Protein AF-A0A0L8HVL1-F1 (afdb_monomer_lite)

Organism: Octopus bimaculoides (NCBI:txid37653)

Structure (mmCIF, N/CA/C/O backbone):
data_AF-A0A0L8HVL1-F1
#
_entry.id   AF-A0A0L8HVL1-F1
#
loop_
_atom_site.group_PDB
_atom_site.id
_atom_site.type_symbol
_atom_site.label_atom_id
_atom_site.label_alt_id
_atom_site.label_comp_id
_atom_site.label_asym_id
_atom_site.label_entity_id
_atom_site.label_seq_id
_atom_site.pdbx_PDB_ins_code
_atom_site.Cartn_x
_atom_site.Cartn_y
_atom_site.Cartn_z
_atom_site.occupancy
_atom_site.B_iso_or_equiv
_atom_site.auth_seq_id
_atom_site.auth_comp_id
_atom_site.auth_asym_id
_atom_site.auth_atom_id
_atom_site.pdbx_PDB_model_num
ATOM 1 N N . GLY A 1 1 ? 26.010 65.081 -124.652 1.00 47.78 1 GLY A N 1
ATOM 2 C CA . GLY A 1 1 ? 24.858 65.504 -123.838 1.00 47.78 1 GLY A CA 1
ATOM 3 C C . GLY A 1 1 ? 25.328 65.567 -122.411 1.00 47.78 1 GLY A C 1
ATOM 4 O O . GLY A 1 1 ? 25.760 64.540 -121.907 1.00 47.78 1 GLY A O 1
ATOM 5 N N . ASN A 1 2 ? 25.354 66.759 -121.819 1.00 50.44 2 ASN A N 1
ATOM 6 C CA . ASN A 1 2 ? 25.944 66.964 -120.498 1.00 50.44 2 ASN A CA 1
ATOM 7 C C . ASN A 1 2 ? 24.858 66.865 -119.422 1.00 50.44 2 ASN A C 1
ATOM 9 O O . ASN A 1 2 ? 23.758 67.388 -119.585 1.00 50.44 2 ASN A O 1
ATOM 13 N N . VAL A 1 3 ? 25.194 66.096 -118.390 1.00 62.19 3 VAL A N 1
ATOM 14 C CA . VAL A 1 3 ? 24.332 65.520 -117.353 1.00 62.19 3 VAL A CA 1
ATOM 15 C C . VAL A 1 3 ? 23.619 66.606 -116.540 1.00 62.19 3 VAL A C 1
ATOM 17 O O . VAL A 1 3 ? 24.243 67.569 -116.100 1.00 62.19 3 VAL A O 1
ATOM 20 N N . GLY A 1 4 ? 22.303 66.443 -116.368 1.00 65.75 4 GLY A N 1
ATOM 21 C CA . GLY A 1 4 ? 21.441 67.341 -115.595 1.00 65.75 4 GLY A CA 1
ATOM 22 C C . GLY A 1 4 ? 21.672 67.254 -114.078 1.00 65.75 4 GLY A C 1
ATOM 23 O O . GLY A 1 4 ? 22.275 66.293 -113.600 1.00 65.75 4 GLY A O 1
ATOM 24 N N . PRO A 1 5 ? 21.214 68.265 -113.318 1.00 66.12 5 PRO A N 1
ATOM 25 C CA . PRO A 1 5 ? 21.580 68.459 -111.917 1.00 66.12 5 PRO A CA 1
ATOM 26 C C . PRO A 1 5 ? 21.141 67.300 -111.012 1.00 66.12 5 PRO A C 1
ATOM 28 O O . PRO A 1 5 ? 20.053 66.743 -111.164 1.00 66.12 5 PRO A O 1
ATOM 31 N N . LEU A 1 6 ? 22.006 66.966 -110.049 1.00 67.56 6 LEU A N 1
ATOM 32 C CA . LEU A 1 6 ? 21.781 65.941 -109.030 1.00 67.56 6 LEU A CA 1
ATOM 33 C C . LEU A 1 6 ? 20.530 66.288 -108.206 1.00 67.56 6 LEU A C 1
ATOM 35 O O . LEU A 1 6 ? 20.440 67.377 -107.638 1.00 67.56 6 LEU A O 1
ATOM 39 N N . GLY A 1 7 ? 19.566 65.366 -108.151 1.00 71.00 7 GLY A N 1
ATOM 40 C CA . GLY A 1 7 ? 18.348 65.537 -107.359 1.00 71.00 7 GLY A CA 1
ATOM 41 C C . GLY A 1 7 ? 18.649 65.672 -105.858 1.00 71.00 7 GLY A C 1
ATOM 42 O O . GLY A 1 7 ? 19.641 65.113 -105.382 1.00 71.00 7 GLY A O 1
ATOM 43 N N . PRO A 1 8 ? 17.822 66.408 -105.093 1.00 70.88 8 PRO A N 1
ATOM 44 C CA . PRO A 1 8 ? 18.049 66.607 -103.667 1.00 70.88 8 PRO A CA 1
ATOM 45 C C . PRO A 1 8 ? 18.020 65.276 -102.903 1.00 70.88 8 PRO A C 1
ATOM 47 O O . PRO A 1 8 ? 17.203 64.398 -103.182 1.00 70.88 8 PRO A O 1
ATOM 50 N N . ALA A 1 9 ? 18.921 65.146 -101.927 1.00 69.56 9 ALA A N 1
ATOM 51 C CA . ALA A 1 9 ? 19.045 63.964 -101.082 1.00 69.56 9 ALA A CA 1
ATOM 52 C C . ALA A 1 9 ? 17.727 63.655 -100.347 1.00 69.56 9 ALA A C 1
ATOM 54 O O . ALA A 1 9 ? 17.088 64.550 -99.785 1.00 69.56 9 ALA A O 1
ATOM 55 N N . GLY A 1 10 ? 17.323 62.380 -100.348 1.00 67.75 10 GLY A N 1
ATOM 56 C CA . GLY A 1 10 ? 16.130 61.914 -99.640 1.00 67.75 10 GLY A CA 1
ATOM 57 C C . GLY A 1 10 ? 16.221 62.180 -98.134 1.00 67.75 10 GLY A C 1
ATOM 58 O O . GLY A 1 10 ? 17.295 62.081 -97.540 1.00 67.75 10 GLY A O 1
ATOM 59 N N . ARG A 1 11 ? 15.092 62.534 -97.508 1.00 70.00 11 ARG A N 1
ATOM 60 C CA . ARG A 1 11 ? 15.028 62.808 -96.064 1.00 70.00 11 ARG A CA 1
ATOM 61 C C . ARG A 1 11 ? 15.367 61.541 -95.269 1.00 70.00 11 ARG A C 1
ATOM 63 O O . ARG A 1 11 ? 14.837 60.470 -95.552 1.00 70.00 11 ARG A O 1
ATOM 70 N N . GLN A 1 12 ? 16.245 61.683 -94.279 1.00 68.94 12 GLN A N 1
ATOM 71 C CA . GLN A 1 12 ? 16.638 60.617 -93.358 1.00 68.94 12 GLN A CA 1
ATOM 72 C C . GLN A 1 12 ? 15.411 60.115 -92.577 1.00 68.94 12 GLN A C 1
ATOM 74 O O . GLN A 1 12 ? 14.683 60.922 -92.003 1.00 68.94 12 GLN A O 1
ATOM 79 N N . GLY A 1 13 ? 15.173 58.799 -92.578 1.00 67.12 13 GLY A N 1
ATOM 80 C CA . GLY A 1 13 ? 14.040 58.187 -91.875 1.00 67.12 13 GLY A CA 1
ATOM 81 C C . GLY A 1 13 ? 14.111 58.385 -90.357 1.00 67.12 13 GLY A C 1
ATOM 82 O O . GLY A 1 13 ? 15.201 58.408 -89.779 1.00 67.12 13 GLY A O 1
ATOM 83 N N . GLU A 1 14 ? 12.951 58.538 -89.714 1.00 68.44 14 GLU A N 1
ATOM 84 C CA . GLU A 1 14 ? 12.849 58.740 -88.266 1.00 68.44 14 GLU A CA 1
ATOM 85 C C . GLU A 1 14 ? 13.396 57.534 -87.484 1.00 68.44 14 GLU A C 1
ATOM 87 O O . GLU A 1 14 ? 13.185 56.372 -87.838 1.00 68.44 14 GLU A O 1
ATOM 92 N N . ARG A 1 15 ? 14.133 57.819 -86.406 1.00 69.44 15 ARG A N 1
ATOM 93 C CA . ARG A 1 15 ? 14.722 56.808 -85.520 1.00 69.44 15 ARG A CA 1
ATOM 94 C C . ARG A 1 15 ? 13.605 56.117 -84.728 1.00 69.44 15 ARG A C 1
ATOM 96 O O . ARG A 1 15 ? 12.846 56.794 -84.043 1.00 69.44 15 ARG A O 1
ATOM 103 N N . GLY A 1 16 ? 13.538 54.785 -84.786 1.00 62.47 16 GLY A N 1
ATOM 104 C CA . GLY A 1 16 ? 12.569 53.998 -84.014 1.00 62.47 16 GLY A CA 1
ATOM 105 C C . GLY A 1 16 ? 12.684 54.227 -82.500 1.00 62.47 16 GLY A C 1
ATOM 106 O O . GLY A 1 16 ? 13.782 54.437 -81.979 1.00 62.47 16 GLY A O 1
ATOM 107 N N . LEU A 1 17 ? 11.543 54.200 -81.802 1.00 62.09 17 LEU A N 1
ATOM 108 C CA . LEU A 1 17 ? 11.460 54.397 -80.351 1.00 62.09 17 LEU A CA 1
ATOM 109 C C . LEU A 1 17 ? 12.236 53.300 -79.584 1.00 62.09 17 LEU A C 1
ATOM 111 O O . LEU A 1 17 ? 12.203 52.139 -79.998 1.00 62.09 17 LEU A O 1
ATOM 115 N N . PRO A 1 18 ? 12.907 53.627 -78.460 1.00 67.25 18 PRO A N 1
ATOM 116 C CA . PRO A 1 18 ? 13.561 52.634 -77.605 1.00 67.25 18 PRO A CA 1
ATOM 117 C C . PRO A 1 18 ? 12.563 51.620 -77.023 1.00 67.25 18 PRO A C 1
ATOM 119 O O . PRO A 1 18 ? 11.464 51.991 -76.614 1.00 67.25 18 PRO A O 1
ATOM 122 N N . GLY A 1 19 ? 12.958 50.344 -76.956 1.00 59.34 19 GLY A N 1
ATOM 123 C CA . GLY A 1 19 ? 12.153 49.284 -76.342 1.00 59.34 19 GLY A CA 1
ATOM 124 C C . GLY A 1 19 ? 11.955 49.486 -74.835 1.00 59.34 19 GLY A C 1
ATOM 125 O O . GLY A 1 19 ? 12.831 50.005 -74.143 1.00 59.34 19 GLY A O 1
ATOM 126 N N . ILE A 1 20 ? 10.795 49.065 -74.329 1.00 60.47 20 ILE A N 1
ATOM 127 C CA . ILE A 1 20 ? 10.417 49.16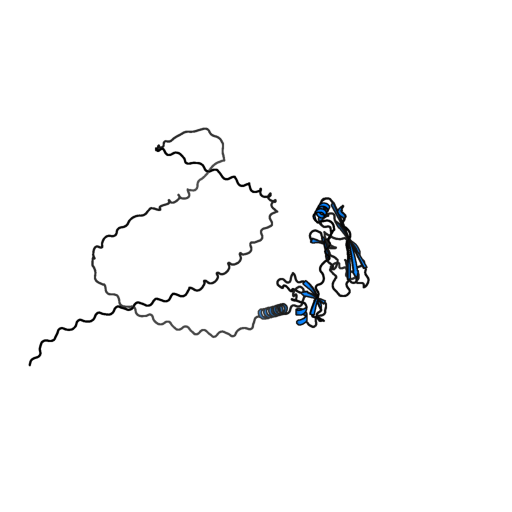1 -72.911 1.00 60.47 20 ILE A CA 1
ATOM 128 C C . ILE A 1 20 ? 11.365 48.293 -72.053 1.00 60.47 20 ILE A C 1
ATOM 130 O O . ILE A 1 20 ? 11.557 47.122 -72.392 1.00 60.47 20 ILE A O 1
ATOM 134 N N . PRO A 1 21 ? 11.951 48.807 -70.951 1.00 61.97 21 PRO A N 1
ATOM 135 C CA . PRO A 1 21 ? 12.761 48.001 -70.037 1.00 61.97 21 PRO A CA 1
ATOM 136 C C . PRO A 1 21 ? 11.953 46.858 -69.404 1.00 61.97 21 PRO A C 1
ATOM 138 O O . PRO A 1 21 ? 10.813 47.057 -68.985 1.00 61.97 21 PRO A O 1
ATOM 141 N N . GLY A 1 22 ? 12.546 45.664 -69.316 1.00 57.91 22 GLY A N 1
ATOM 142 C CA . GLY A 1 22 ? 11.923 44.511 -68.662 1.00 57.91 22 GLY A CA 1
ATOM 143 C C . GLY A 1 22 ? 11.721 44.738 -67.161 1.00 57.91 22 GLY A C 1
ATOM 144 O O . GLY A 1 22 ? 12.559 45.353 -66.501 1.00 57.91 22 GLY A O 1
ATOM 145 N N . VAL A 1 23 ? 10.609 44.234 -66.618 1.00 59.91 23 VAL A N 1
ATOM 146 C CA . VAL A 1 23 ? 10.309 44.309 -65.181 1.00 59.91 23 VAL A CA 1
ATOM 147 C C . VAL A 1 23 ? 11.367 43.558 -64.365 1.00 59.91 23 VAL A C 1
ATOM 149 O O . VAL A 1 23 ? 11.690 42.403 -64.640 1.00 59.91 23 VAL A O 1
ATOM 152 N N . GLN A 1 24 ? 11.929 44.234 -63.363 1.00 58.03 24 GLN A N 1
ATOM 153 C CA . GLN A 1 24 ? 12.896 43.663 -62.429 1.00 58.03 24 GLN A CA 1
ATOM 154 C C . GLN A 1 24 ? 12.207 42.596 -61.566 1.00 58.03 24 GLN A C 1
ATOM 156 O O . GLN A 1 24 ? 11.191 42.880 -60.935 1.00 58.03 24 GLN A O 1
ATOM 161 N N . GLY A 1 25 ? 12.756 41.377 -61.540 1.00 56.53 25 GLY A N 1
ATOM 162 C CA . GLY A 1 25 ? 12.216 40.280 -60.732 1.00 56.53 25 GLY A CA 1
ATOM 163 C C . GLY A 1 25 ? 12.184 40.624 -59.241 1.00 56.53 25 GLY A C 1
ATOM 164 O O . GLY A 1 25 ? 13.113 41.252 -58.722 1.00 56.53 25 GLY A O 1
ATOM 165 N N . GLU A 1 26 ? 11.110 40.224 -58.558 1.00 60.00 26 GLU A N 1
ATOM 166 C CA . GLU A 1 26 ? 10.935 40.484 -57.130 1.00 60.00 26 GLU A CA 1
ATOM 167 C C . GLU A 1 26 ? 12.075 39.871 -56.303 1.00 60.00 26 GLU A C 1
ATOM 169 O O . GLU A 1 26 ? 12.530 38.747 -56.530 1.00 60.00 26 GLU A O 1
ATOM 174 N N . ARG A 1 27 ? 12.556 40.640 -55.321 1.00 64.88 27 ARG A N 1
ATOM 175 C CA . ARG A 1 27 ? 13.571 40.205 -54.359 1.00 64.88 27 ARG A CA 1
ATOM 176 C C . ARG A 1 27 ? 12.980 39.088 -53.495 1.00 64.88 27 ARG A C 1
ATOM 178 O O . ARG A 1 27 ? 11.959 39.303 -52.849 1.00 64.88 27 ARG A O 1
ATOM 185 N N . GLY A 1 28 ? 13.646 37.933 -53.446 1.00 56.12 28 GLY A N 1
ATOM 186 C CA . GLY A 1 28 ? 13.220 36.812 -52.603 1.00 56.12 28 GLY A CA 1
ATOM 187 C C . GLY A 1 28 ? 13.055 37.213 -51.126 1.00 56.12 28 GLY A C 1
ATOM 188 O O . GLY A 1 28 ? 13.765 38.111 -50.653 1.00 56.12 28 GLY A O 1
ATOM 189 N N . PRO A 1 29 ? 12.125 36.581 -50.386 1.00 60.78 29 PRO A N 1
ATOM 190 C CA . PRO A 1 29 ? 11.858 36.934 -48.999 1.00 60.78 29 PRO A CA 1
ATOM 191 C C . PRO A 1 29 ? 13.104 36.745 -48.126 1.00 60.78 29 PRO A C 1
ATOM 193 O O . PRO A 1 29 ? 13.874 35.796 -48.284 1.00 60.78 29 PRO A O 1
ATOM 196 N N . LYS A 1 30 ? 13.297 37.674 -47.186 1.00 61.69 30 LYS A N 1
ATOM 197 C CA . LYS A 1 30 ? 14.350 37.607 -46.167 1.00 61.69 30 LYS A CA 1
ATOM 198 C C . LYS A 1 30 ? 14.118 36.359 -45.306 1.00 61.69 30 LYS A C 1
ATOM 200 O O . LYS A 1 30 ? 13.001 36.147 -44.842 1.00 61.69 30 LYS A O 1
ATOM 205 N N . GLY A 1 31 ? 15.159 35.548 -45.103 1.00 53.84 31 GLY A N 1
ATOM 206 C CA . GLY A 1 31 ? 15.073 34.349 -44.263 1.00 53.84 31 GLY A CA 1
ATOM 207 C C . GLY A 1 31 ? 14.603 34.673 -42.834 1.00 53.84 31 GLY A C 1
ATOM 208 O O . GLY A 1 31 ? 14.828 35.796 -42.366 1.00 53.84 31 GLY A O 1
ATOM 209 N N . PRO A 1 32 ? 13.939 33.727 -42.144 1.00 56.69 32 PRO A N 1
ATOM 210 C CA . PRO A 1 32 ? 13.445 33.948 -40.791 1.00 56.69 32 PRO A CA 1
ATOM 211 C C . PRO A 1 32 ? 14.595 34.271 -39.828 1.00 56.69 32 PRO A C 1
ATOM 213 O O . PRO A 1 32 ? 15.693 33.720 -39.932 1.00 56.69 32 PRO A O 1
ATOM 216 N N . LEU A 1 33 ? 14.332 35.187 -38.894 1.00 56.94 33 LEU A N 1
ATOM 217 C CA . LEU A 1 33 ? 15.236 35.508 -37.792 1.00 56.94 33 LEU A CA 1
ATOM 218 C C . LEU A 1 33 ? 15.393 34.257 -36.911 1.00 56.94 33 LEU A C 1
ATOM 220 O O . LEU A 1 33 ? 14.392 33.630 -36.566 1.00 56.94 33 LEU A O 1
ATOM 224 N N . GLY A 1 34 ? 16.629 33.879 -36.574 1.00 49.94 34 GLY A N 1
ATOM 225 C CA . GLY A 1 34 ? 16.879 32.744 -35.680 1.00 49.94 34 GLY A CA 1
ATOM 226 C C . GLY A 1 34 ? 16.225 32.957 -34.305 1.00 49.94 34 GLY A C 1
ATOM 227 O O . GLY A 1 34 ? 16.088 34.109 -33.883 1.00 49.94 34 GLY A O 1
ATOM 228 N N . PRO A 1 35 ? 15.805 31.885 -33.608 1.00 53.25 35 PRO A N 1
ATOM 229 C CA . PRO A 1 35 ? 15.213 32.013 -32.281 1.00 53.25 35 PRO A CA 1
ATOM 230 C C . PRO A 1 35 ? 16.204 32.680 -31.317 1.00 53.25 35 PRO A C 1
ATOM 232 O O . PRO A 1 35 ? 17.392 32.354 -31.298 1.00 53.25 35 PRO A O 1
ATOM 235 N N . HIS A 1 36 ? 15.709 33.653 -30.551 1.00 53.22 36 HIS A N 1
ATOM 236 C CA . HIS A 1 36 ? 16.453 34.306 -29.477 1.00 53.22 36 HIS A CA 1
ATOM 237 C C . HIS A 1 36 ? 16.713 33.279 -28.367 1.00 53.22 36 HIS A C 1
ATOM 239 O O . HIS A 1 36 ? 15.799 32.538 -28.016 1.00 53.22 36 HIS A O 1
ATOM 245 N N . GLY A 1 37 ? 17.946 33.199 -27.858 1.00 45.25 37 GLY A N 1
ATOM 246 C CA . GLY A 1 37 ? 18.282 32.269 -26.778 1.00 45.25 37 GLY A CA 1
ATOM 247 C C . GLY A 1 37 ? 17.499 32.591 -25.506 1.00 45.25 37 GLY A C 1
ATOM 248 O O . GLY A 1 37 ? 17.319 33.767 -25.183 1.00 45.25 37 GLY A O 1
ATOM 249 N N . ASP A 1 38 ? 17.037 31.558 -24.803 1.00 46.28 38 ASP A N 1
ATOM 250 C CA . ASP A 1 38 ? 16.310 31.720 -23.545 1.00 46.28 38 ASP A CA 1
ATOM 251 C C . ASP A 1 38 ? 17.181 32.458 -22.504 1.00 46.28 38 ASP A C 1
ATOM 253 O O . ASP A 1 38 ? 18.381 32.170 -22.391 1.00 46.28 38 ASP A O 1
ATOM 257 N N . PRO A 1 39 ? 16.626 33.425 -21.747 1.00 58.72 39 PRO A N 1
ATOM 258 C CA . PRO A 1 39 ? 17.344 34.081 -20.658 1.00 58.72 39 PRO A CA 1
ATOM 259 C C . PRO A 1 39 ? 17.808 33.057 -19.614 1.00 58.72 39 PRO A C 1
ATOM 261 O O . PRO A 1 39 ? 17.033 32.193 -19.216 1.00 58.72 39 PRO A O 1
ATOM 264 N N . GLY A 1 40 ? 19.058 33.162 -19.154 1.00 43.62 40 GLY A N 1
ATOM 265 C CA . GLY A 1 40 ? 19.589 32.266 -18.122 1.00 43.62 40 GLY A CA 1
ATOM 266 C C . GLY A 1 40 ? 18.808 32.364 -16.807 1.00 43.62 40 GLY A C 1
ATOM 267 O O . GLY A 1 40 ? 18.429 33.462 -16.394 1.00 43.62 40 GLY A O 1
ATOM 268 N N . ASP A 1 41 ? 18.593 31.220 -16.154 1.00 40.38 41 ASP A N 1
ATOM 269 C CA . ASP A 1 41 ? 17.856 31.132 -14.891 1.00 40.38 41 ASP A CA 1
ATOM 270 C C . ASP A 1 41 ? 18.461 32.052 -13.807 1.00 40.38 41 ASP A C 1
ATOM 272 O O . ASP A 1 41 ? 19.685 32.069 -13.621 1.00 40.38 41 ASP A O 1
ATOM 276 N N . PRO A 1 42 ? 17.639 32.809 -13.052 1.00 55.56 42 PRO A N 1
ATOM 277 C CA . PRO A 1 42 ? 18.122 33.618 -11.937 1.00 55.56 42 PRO A CA 1
ATOM 278 C C . PRO A 1 42 ? 18.805 32.756 -10.864 1.00 55.56 42 PRO A C 1
ATOM 280 O O . PRO A 1 42 ? 18.278 31.723 -10.450 1.00 55.56 42 PRO A O 1
ATOM 283 N N . GLY A 1 43 ? 19.966 33.198 -10.370 1.00 41.06 43 GLY A N 1
ATOM 284 C CA . GLY A 1 43 ? 20.676 32.516 -9.283 1.00 41.06 43 GLY A CA 1
ATOM 285 C C . GLY A 1 43 ? 19.829 32.417 -8.007 1.00 41.06 43 GLY A C 1
ATOM 286 O O . GLY A 1 43 ? 19.119 33.359 -7.654 1.00 41.06 43 GLY A O 1
ATOM 287 N N . GLN A 1 44 ? 19.906 31.282 -7.300 1.00 38.78 44 GLN A N 1
ATOM 288 C CA . GLN A 1 44 ? 19.179 31.079 -6.042 1.00 38.78 44 GLN A CA 1
ATOM 289 C C . GLN A 1 44 ? 19.559 32.141 -5.000 1.00 38.78 44 GLN A C 1
ATOM 291 O O . GLN A 1 44 ? 20.728 32.283 -4.639 1.00 38.78 44 GLN A O 1
ATOM 296 N N . ALA A 1 45 ? 18.553 32.847 -4.481 1.00 44.94 45 ALA A N 1
ATOM 297 C CA . ALA A 1 45 ? 18.700 33.713 -3.318 1.00 44.94 45 ALA A CA 1
ATOM 298 C C . ALA A 1 45 ? 19.018 32.879 -2.062 1.00 44.94 45 ALA A C 1
ATOM 300 O O . ALA A 1 45 ? 18.467 31.791 -1.868 1.00 44.94 45 ALA A O 1
ATOM 301 N N . GLY A 1 46 ? 19.913 33.389 -1.211 1.00 43.19 46 GLY A N 1
ATOM 302 C CA . GLY A 1 46 ? 20.246 32.774 0.076 1.00 43.19 46 GLY A CA 1
ATOM 303 C C . GLY A 1 46 ? 19.014 32.641 0.977 1.00 43.19 46 GLY A C 1
ATOM 304 O O . GLY A 1 46 ? 18.101 33.461 0.923 1.00 43.19 46 GLY A O 1
ATOM 305 N N . ARG A 1 47 ? 18.966 31.585 1.797 1.00 39.75 47 ARG A N 1
ATOM 306 C CA . ARG A 1 47 ? 17.868 31.377 2.751 1.00 39.75 47 ARG A CA 1
ATOM 307 C C . ARG A 1 47 ? 17.981 32.365 3.912 1.00 39.75 47 ARG A C 1
ATOM 309 O O . ARG A 1 47 ? 18.806 32.154 4.799 1.00 39.75 47 ARG A O 1
ATOM 316 N N . ASP A 1 48 ? 17.105 33.361 3.941 1.00 49.62 48 ASP A N 1
ATOM 317 C CA . ASP A 1 48 ? 16.822 34.131 5.152 1.00 49.62 48 ASP A CA 1
ATOM 318 C C . ASP A 1 48 ? 15.850 33.354 6.058 1.00 49.62 48 ASP A C 1
ATOM 320 O O . ASP A 1 48 ? 14.976 32.620 5.592 1.00 49.62 48 ASP A O 1
ATOM 324 N N . GLY A 1 49 ? 16.065 33.452 7.374 1.00 42.12 49 GLY A N 1
ATOM 325 C CA . GLY A 1 49 ? 15.391 32.636 8.386 1.00 42.12 49 GLY A CA 1
ATOM 326 C C . GLY A 1 49 ? 13.875 32.846 8.452 1.00 42.12 49 GLY A C 1
ATOM 327 O O . GLY A 1 49 ? 13.373 33.946 8.237 1.00 42.12 49 GLY A O 1
ATOM 328 N N . ASN A 1 50 ? 13.143 31.779 8.788 1.00 37.69 50 ASN A N 1
ATOM 329 C CA . ASN A 1 50 ? 11.680 31.776 8.826 1.00 37.69 50 ASN A CA 1
ATOM 330 C C . ASN A 1 50 ? 11.119 32.863 9.764 1.00 37.69 50 ASN A C 1
ATOM 332 O O . ASN A 1 50 ? 11.290 32.798 10.983 1.00 37.69 50 ASN A O 1
ATOM 336 N N . GLN A 1 51 ? 10.380 33.813 9.191 1.00 46.25 51 GLN A N 1
ATOM 337 C CA . GLN A 1 51 ? 9.497 34.730 9.908 1.00 46.25 51 GLN A CA 1
ATOM 338 C C . GLN A 1 51 ? 8.216 33.984 10.328 1.00 46.25 51 GLN A C 1
ATOM 340 O O . GLN A 1 51 ? 7.693 33.164 9.574 1.00 46.25 51 GLN A O 1
ATOM 345 N N . GLY A 1 52 ? 7.729 34.231 11.550 1.00 42.56 52 GLY A N 1
ATOM 346 C CA . GLY A 1 52 ? 6.540 33.559 12.092 1.00 42.56 52 GLY A CA 1
ATOM 347 C C . GLY A 1 52 ? 5.276 33.805 11.249 1.00 42.56 52 GLY A C 1
ATOM 348 O O . GLY A 1 52 ? 5.178 34.846 10.597 1.00 42.56 52 GLY A O 1
ATOM 349 N N . PRO A 1 53 ? 4.305 32.872 11.245 1.00 40.69 53 PRO A N 1
ATOM 350 C CA . PRO A 1 53 ? 3.141 32.970 10.373 1.00 40.69 53 PRO A CA 1
ATOM 351 C C . PRO A 1 53 ? 2.289 34.204 10.698 1.00 40.69 53 PRO A C 1
ATOM 353 O O . PRO A 1 53 ? 1.914 34.448 11.846 1.00 40.69 53 PRO A O 1
ATOM 356 N N . GLN A 1 54 ? 1.978 34.969 9.653 1.00 46.41 54 GLN A N 1
ATOM 357 C CA . GLN A 1 54 ? 1.077 36.117 9.678 1.00 46.41 54 GLN A CA 1
ATOM 358 C C . GLN A 1 54 ? -0.384 35.640 9.768 1.00 46.41 54 GLN A C 1
ATOM 360 O O . GLN A 1 54 ? -0.769 34.668 9.118 1.00 46.41 54 GLN A O 1
ATOM 365 N N . GLY A 1 55 ? -1.197 36.315 10.587 1.00 44.62 55 GLY A N 1
ATOM 366 C CA . GLY A 1 55 ? -2.610 35.974 10.786 1.00 44.62 55 GLY A CA 1
ATOM 367 C C . GLY A 1 55 ? -3.432 36.050 9.493 1.00 44.62 55 GLY A C 1
ATOM 368 O O . GLY A 1 55 ? -3.217 36.933 8.661 1.00 44.62 55 GLY A O 1
ATOM 369 N N . LEU A 1 56 ? -4.376 35.117 9.334 1.00 37.66 56 LEU A N 1
ATOM 370 C CA . LEU A 1 56 ? -5.227 35.006 8.147 1.00 37.66 56 LEU A CA 1
ATOM 371 C C . LEU A 1 56 ? -6.079 36.268 7.943 1.00 37.66 56 LEU A C 1
ATOM 373 O O . LEU A 1 56 ? -6.711 36.769 8.873 1.00 37.66 56 LEU A O 1
ATOM 377 N N . SER A 1 57 ? -6.106 36.763 6.706 1.00 45.84 57 SER A N 1
ATOM 378 C CA . SER A 1 57 ? -6.948 37.885 6.284 1.00 45.84 57 SER A CA 1
ATOM 379 C C . SER A 1 57 ? -8.413 37.452 6.157 1.00 45.84 57 SER A C 1
ATOM 381 O O . SER A 1 57 ? -8.696 36.338 5.716 1.00 45.84 57 SER A O 1
ATOM 383 N N . GLY A 1 58 ? -9.347 38.328 6.542 1.00 43.19 58 GLY A N 1
ATOM 384 C CA . GLY A 1 58 ? -10.785 38.065 6.425 1.00 43.19 58 GLY A CA 1
ATOM 385 C C . GLY A 1 58 ? -11.245 37.922 4.964 1.00 43.19 58 GLY A C 1
ATOM 386 O O . GLY A 1 58 ? -10.603 38.476 4.068 1.00 43.19 58 GLY A O 1
ATOM 387 N N . PRO A 1 59 ? -12.339 37.184 4.704 1.00 43.91 59 PRO A N 1
ATOM 388 C CA . PRO A 1 59 ? -12.819 36.953 3.346 1.00 43.91 59 PRO A CA 1
ATOM 389 C C . PRO A 1 59 ? -13.236 38.269 2.656 1.00 43.91 59 PRO A C 1
ATOM 391 O O . PRO A 1 59 ? -13.771 39.161 3.321 1.00 43.91 59 PRO A O 1
ATOM 394 N N . PRO A 1 60 ? -13.025 38.400 1.331 1.00 48.25 60 PRO A N 1
ATOM 395 C CA . PRO A 1 60 ? -13.451 39.571 0.566 1.00 48.25 60 PRO A CA 1
ATOM 396 C C . PRO A 1 60 ? -14.970 39.780 0.625 1.00 48.25 60 PRO A C 1
ATOM 398 O O . PRO A 1 60 ? -15.740 38.822 0.548 1.00 48.25 60 PRO A O 1
ATOM 401 N N . GLY A 1 61 ? -15.404 41.040 0.727 1.00 44.88 61 GLY A N 1
ATOM 402 C CA . GLY A 1 61 ? -16.821 41.403 0.673 1.00 44.88 61 GLY A CA 1
ATOM 403 C C . GLY A 1 61 ? -17.451 41.077 -0.685 1.00 44.88 61 GLY A C 1
ATOM 404 O O . GLY A 1 61 ? -16.801 41.178 -1.726 1.00 44.88 61 GLY A O 1
ATOM 405 N N . THR A 1 62 ? -18.724 40.683 -0.679 1.00 40.06 62 THR A N 1
ATOM 406 C CA . THR A 1 62 ? -19.487 40.373 -1.896 1.00 40.06 62 THR A CA 1
ATOM 407 C C . THR A 1 62 ? -19.608 41.598 -2.816 1.00 40.06 62 THR A C 1
ATOM 409 O O . THR A 1 62 ? -19.850 42.696 -2.305 1.00 40.06 62 THR A O 1
ATOM 412 N N . PRO A 1 63 ? -19.498 41.442 -4.151 1.00 50.53 63 PRO A N 1
ATOM 413 C CA . PRO A 1 63 ? -19.669 42.542 -5.101 1.00 50.53 63 PRO A CA 1
ATOM 414 C C . PRO A 1 63 ? -21.035 43.230 -4.977 1.00 50.53 63 PRO A C 1
ATOM 416 O O . PRO A 1 63 ? -22.057 42.567 -4.797 1.00 50.53 63 PRO A O 1
ATOM 419 N N . GLY A 1 64 ? -21.050 44.560 -5.091 1.00 42.88 64 GLY A N 1
ATOM 420 C CA . GLY A 1 64 ? -22.278 45.355 -5.087 1.00 42.88 64 GLY A CA 1
ATOM 421 C C . GLY A 1 64 ? -23.127 45.125 -6.341 1.00 42.88 64 GLY A C 1
ATOM 422 O O . GLY A 1 64 ? -22.603 44.927 -7.436 1.00 42.88 64 GLY A O 1
ATOM 423 N N . ILE A 1 65 ? -24.446 45.161 -6.170 1.00 39.34 65 ILE A N 1
ATOM 424 C CA . ILE A 1 65 ? -25.444 45.086 -7.247 1.00 39.34 65 ILE A CA 1
ATOM 425 C C . ILE A 1 65 ? -25.264 46.262 -8.236 1.00 39.34 65 ILE A C 1
ATOM 427 O O . ILE A 1 65 ? -25.118 47.397 -7.777 1.00 39.34 65 ILE A O 1
ATOM 431 N N . PRO A 1 66 ? -25.274 46.033 -9.567 1.00 49.31 66 PRO A N 1
ATOM 432 C CA . PRO A 1 66 ? -25.182 47.103 -10.565 1.00 49.31 66 PRO A CA 1
ATOM 433 C C . PRO A 1 66 ? -26.334 48.112 -10.449 1.00 49.31 66 PRO A C 1
ATOM 435 O O . PRO A 1 66 ? -27.488 47.715 -10.296 1.00 49.31 66 PRO A O 1
ATOM 438 N N . GLY A 1 67 ? -26.023 49.409 -10.533 1.00 47.78 67 GLY A N 1
ATOM 439 C CA . GLY A 1 67 ? -27.019 50.486 -10.484 1.00 47.78 67 GLY A CA 1
ATOM 440 C C . GLY A 1 67 ? -27.883 50.561 -11.748 1.00 47.78 67 GLY A C 1
ATOM 441 O O . GLY A 1 67 ? -27.406 50.278 -12.848 1.00 47.78 67 GLY A O 1
ATOM 442 N N . GLU A 1 68 ? -29.152 50.945 -11.589 1.00 41.03 68 GLU A N 1
ATOM 443 C CA . GLU A 1 68 ? -30.104 51.129 -12.694 1.00 41.03 68 GLU A CA 1
ATOM 444 C C . GLU A 1 68 ? -29.669 52.237 -13.671 1.00 41.03 68 GLU A C 1
ATOM 446 O O . GLU A 1 68 ? -29.065 53.241 -13.288 1.00 41.03 68 GLU A O 1
ATOM 451 N N . ALA A 1 69 ? -29.989 52.051 -14.956 1.00 41.62 69 ALA A N 1
ATOM 452 C CA . ALA A 1 69 ? -29.656 52.985 -16.027 1.00 41.62 69 ALA A CA 1
ATOM 453 C C . ALA A 1 69 ? -30.388 54.332 -15.862 1.00 41.62 69 ALA A C 1
ATOM 455 O O . ALA A 1 69 ? -31.610 54.376 -15.724 1.00 41.62 69 ALA A O 1
ATOM 456 N N . GLY A 1 70 ? -29.637 55.437 -15.912 1.00 47.56 70 GLY A N 1
ATOM 457 C CA . GLY A 1 70 ? -30.177 56.793 -15.794 1.00 47.56 70 GLY A CA 1
ATOM 458 C C . GLY A 1 70 ? -31.038 57.208 -16.994 1.00 47.56 70 GLY A C 1
ATOM 459 O O . GLY A 1 70 ? -30.709 56.911 -18.143 1.00 47.56 70 GLY A O 1
ATOM 460 N N . GLN A 1 71 ? -32.139 57.916 -16.726 1.00 38.94 71 GLN A N 1
ATOM 461 C CA . GLN A 1 71 ? -33.025 58.480 -17.750 1.00 38.94 71 GLN A CA 1
ATOM 462 C C . GLN A 1 71 ? -32.370 59.647 -18.513 1.00 38.94 71 GLN A C 1
ATOM 464 O O . GLN A 1 71 ? -31.631 60.451 -17.946 1.00 38.94 71 GLN A O 1
ATOM 469 N N . VAL A 1 72 ? -32.686 59.746 -19.808 1.00 38.31 72 VAL A N 1
ATOM 470 C CA . VAL A 1 72 ? -32.228 60.794 -20.736 1.00 38.31 72 VAL A CA 1
ATOM 471 C C . VAL A 1 72 ? -32.877 62.142 -20.390 1.00 38.31 72 VAL A C 1
ATOM 473 O O . VAL A 1 72 ? -34.101 62.247 -20.363 1.00 38.31 72 VAL A O 1
ATOM 476 N N . GLY A 1 73 ? -32.063 63.176 -20.152 1.00 46.28 73 GLY A N 1
ATOM 477 C CA . GLY A 1 73 ? -32.515 64.559 -19.949 1.00 46.28 73 GLY A CA 1
ATOM 478 C C . GLY A 1 73 ? -32.564 65.370 -21.252 1.00 46.28 73 GLY A C 1
ATOM 479 O O . GLY A 1 73 ? -31.681 65.240 -22.097 1.00 46.28 73 GLY A O 1
ATOM 480 N N . ASN A 1 74 ? -33.602 66.199 -21.403 1.00 35.00 74 ASN A N 1
ATOM 481 C CA . ASN A 1 74 ? -33.889 67.039 -22.578 1.00 35.00 74 ASN A CA 1
ATOM 482 C C . ASN A 1 74 ? -32.969 68.288 -22.702 1.00 35.00 74 ASN A C 1
ATOM 484 O O . ASN A 1 74 ? -32.371 68.691 -21.704 1.00 35.00 74 ASN A O 1
ATOM 488 N N . PRO A 1 75 ? -32.870 68.923 -23.896 1.00 40.38 75 PRO A N 1
ATOM 489 C CA . PRO A 1 75 ? -31.939 70.028 -24.197 1.00 40.38 75 PRO A CA 1
ATOM 490 C C . PRO A 1 75 ? -32.215 71.350 -23.454 1.00 40.38 75 PRO A C 1
ATOM 492 O O . PRO A 1 75 ? -33.340 71.610 -23.033 1.00 40.38 75 PRO A O 1
ATOM 495 N N . GLY A 1 76 ? -31.161 72.170 -23.314 1.00 41.66 76 GLY A N 1
ATOM 496 C CA . GLY A 1 76 ? -31.043 73.272 -22.346 1.00 41.66 76 GLY A CA 1
ATOM 497 C C . GLY A 1 76 ? -31.462 74.678 -22.804 1.00 41.66 76 GLY A C 1
ATOM 498 O O . GLY A 1 76 ? -32.209 74.816 -23.768 1.00 41.66 76 GLY A O 1
ATOM 499 N N . PRO A 1 77 ? -30.988 75.727 -22.106 1.00 37.12 77 PRO A N 1
ATOM 500 C CA . PRO A 1 77 ? -31.063 77.116 -22.564 1.00 37.12 77 PRO A CA 1
ATOM 501 C C . PRO A 1 77 ? -29.681 77.726 -22.899 1.00 37.12 77 PRO A C 1
ATOM 503 O O . PRO A 1 77 ? -28.668 77.375 -22.292 1.00 37.12 77 PRO A O 1
ATOM 506 N N . ASP A 1 78 ? -29.660 78.666 -23.848 1.00 39.34 78 ASP A N 1
ATOM 507 C CA . ASP A 1 78 ? -28.471 79.398 -24.313 1.00 39.34 78 ASP A CA 1
ATOM 508 C C . ASP A 1 78 ? -28.063 80.584 -23.404 1.00 39.34 78 ASP A C 1
ATOM 510 O O . ASP A 1 78 ? -28.911 81.362 -22.980 1.00 39.34 78 ASP A O 1
ATOM 514 N N . GLY A 1 79 ? -26.742 80.715 -23.195 1.00 43.50 79 GLY A N 1
ATOM 515 C CA . GLY A 1 79 ? -25.882 81.921 -23.261 1.00 43.50 79 GLY A CA 1
ATOM 516 C C . GLY A 1 79 ? -26.065 83.150 -22.346 1.00 43.50 79 GLY A C 1
ATOM 517 O O . GLY A 1 79 ? -27.104 83.789 -22.366 1.00 43.50 79 GLY A O 1
ATOM 518 N N . GLU A 1 80 ? -24.958 83.606 -21.725 1.00 36.00 80 GLU A N 1
ATOM 519 C CA . GLU A 1 80 ? -24.594 85.039 -21.591 1.00 36.00 80 GLU A CA 1
ATOM 520 C C . GLU A 1 80 ? -23.078 85.254 -21.298 1.00 36.00 80 GLU A C 1
ATOM 522 O O . GLU A 1 80 ? -22.374 84.330 -20.890 1.00 36.00 80 GLU A O 1
ATOM 527 N N . ILE A 1 81 ? -22.563 86.463 -21.585 1.00 34.84 81 ILE A N 1
ATOM 528 C CA . ILE A 1 81 ? -21.143 86.863 -21.781 1.00 34.84 81 ILE A CA 1
ATOM 529 C C . ILE A 1 81 ? -20.603 87.782 -20.652 1.00 34.84 81 ILE A C 1
ATOM 531 O O . ILE A 1 81 ? -21.324 88.656 -20.187 1.00 34.84 81 ILE A O 1
ATOM 535 N N . GLY A 1 82 ? -19.283 87.713 -20.374 1.00 35.75 82 GLY A N 1
ATOM 536 C CA . GLY A 1 82 ? -18.430 88.796 -19.803 1.00 35.75 82 GLY A CA 1
ATOM 537 C C . GLY A 1 82 ? -18.140 88.676 -18.292 1.00 35.75 82 GLY A C 1
ATOM 538 O O . GLY A 1 82 ? -18.962 88.138 -17.574 1.00 35.75 82 GLY A O 1
ATOM 539 N N . ILE A 1 83 ? -17.039 89.128 -17.666 1.00 34.69 83 ILE A N 1
ATOM 540 C CA . ILE A 1 83 ? -15.940 90.079 -17.953 1.00 34.69 83 ILE A CA 1
ATOM 541 C C . ILE A 1 83 ? -14.818 89.899 -16.885 1.00 34.69 83 ILE A C 1
ATOM 543 O O . ILE A 1 83 ? -15.041 89.320 -15.826 1.00 34.69 83 ILE A O 1
ATOM 547 N N . SER A 1 84 ? -13.613 90.418 -17.163 1.00 39.31 84 SER A N 1
ATOM 548 C CA . SER A 1 84 ? -12.390 90.398 -16.325 1.00 39.31 84 SER A CA 1
ATOM 549 C C . SER A 1 84 ? -12.455 91.228 -15.022 1.00 39.31 84 SER A C 1
ATOM 551 O O . SER A 1 84 ? -13.073 92.288 -15.004 1.00 39.31 84 SER A O 1
ATOM 553 N N . GLY A 1 85 ? -11.667 90.853 -13.998 1.00 41.16 85 GLY A N 1
ATOM 554 C CA . GLY A 1 85 ? -11.345 91.690 -12.825 1.00 41.16 85 GLY A CA 1
ATOM 555 C C . GLY A 1 85 ? -9.964 91.379 -12.214 1.00 41.16 85 GLY A C 1
ATOM 556 O O . GLY A 1 85 ? -9.564 90.223 -12.152 1.00 41.16 85 GLY A O 1
ATOM 557 N N . ARG A 1 86 ? -9.223 92.433 -11.838 1.00 33.53 86 ARG A N 1
ATOM 558 C CA . ARG A 1 86 ? -7.787 92.503 -11.467 1.00 33.53 86 ARG A CA 1
ATOM 559 C C . ARG A 1 86 ? -7.520 92.410 -9.937 1.00 33.53 86 ARG A C 1
ATOM 561 O O . ARG A 1 86 ? -8.472 92.512 -9.172 1.00 33.53 86 ARG A O 1
ATOM 568 N N . PRO A 1 87 ? -6.249 92.232 -9.502 1.00 48.44 87 PRO A N 1
ATOM 569 C CA . PRO A 1 87 ? -5.856 91.805 -8.147 1.00 48.44 87 PRO A CA 1
ATOM 570 C C . PRO A 1 87 ? -5.575 92.947 -7.147 1.00 48.44 87 PRO A C 1
ATOM 572 O O . PRO A 1 87 ? -5.335 94.082 -7.558 1.00 48.44 87 PRO A O 1
ATOM 575 N N . GLY A 1 88 ? -5.506 92.611 -5.848 1.00 36.97 88 GLY A N 1
ATOM 576 C CA . GLY A 1 88 ? -4.943 93.465 -4.791 1.00 36.97 88 GLY A CA 1
ATOM 577 C C . GLY A 1 88 ? -4.939 92.843 -3.379 1.00 36.97 88 GLY A C 1
ATOM 578 O O . GLY A 1 88 ? -5.991 92.533 -2.836 1.00 36.97 88 GLY A O 1
ATOM 579 N N . GLU A 1 89 ? -3.726 92.683 -2.842 1.00 34.31 89 GLU A N 1
ATOM 580 C CA . GLU A 1 89 ? -3.234 92.365 -1.477 1.00 34.31 89 GLU A CA 1
ATOM 581 C C . GLU A 1 89 ? -3.739 93.338 -0.365 1.00 34.31 89 GLU A C 1
ATOM 583 O O . GLU A 1 89 ? -4.292 94.376 -0.705 1.00 34.31 89 GLU A O 1
ATOM 588 N N . GLN A 1 90 ? -3.583 93.204 0.970 1.00 32.19 90 GLN A N 1
ATOM 589 C CA . GLN A 1 90 ? -2.929 92.281 1.922 1.00 32.19 90 GLN A CA 1
ATOM 590 C C . GLN A 1 90 ? -3.394 92.615 3.369 1.00 32.19 90 GLN A C 1
ATOM 592 O O . GLN A 1 90 ? -3.488 93.786 3.723 1.00 32.19 90 GLN A O 1
ATOM 597 N N . GLY A 1 91 ? -3.525 91.564 4.198 1.00 36.44 91 GLY A N 1
ATOM 598 C CA . GLY A 1 91 ? -3.175 91.453 5.637 1.00 36.44 91 GLY A CA 1
ATOM 599 C C . GLY A 1 91 ? -3.957 92.224 6.724 1.00 36.44 91 GLY A C 1
ATOM 600 O O . GLY A 1 91 ? -4.767 93.087 6.411 1.00 36.44 91 GLY A O 1
ATOM 601 N N . PRO A 1 92 ? -3.657 91.994 8.026 1.00 42.03 92 PRO A N 1
ATOM 602 C CA . PRO A 1 92 ? -2.882 90.903 8.641 1.00 42.03 92 PRO A CA 1
ATOM 603 C C . PRO A 1 92 ? -3.550 90.239 9.884 1.00 42.03 92 PRO A C 1
ATOM 605 O O . PRO A 1 92 ? -4.641 90.607 10.304 1.00 42.03 92 PRO A O 1
ATOM 608 N N . SER A 1 93 ? -2.828 89.235 10.409 1.00 31.69 93 SER A N 1
ATOM 609 C CA . SER A 1 93 ? -2.894 88.434 11.656 1.00 31.69 93 SER A CA 1
ATOM 610 C C . SER A 1 93 ? -3.752 88.917 12.836 1.00 31.69 93 SER A C 1
ATOM 612 O O . SER A 1 93 ? -3.863 90.107 13.080 1.00 31.69 93 SER A O 1
ATOM 614 N N . GLY A 1 94 ? -4.245 88.055 13.729 1.00 38.09 94 GLY A N 1
ATOM 615 C CA . GLY A 1 94 ? -4.055 86.613 13.941 1.00 38.09 94 GLY A CA 1
ATOM 616 C C . GLY A 1 94 ? -4.279 86.290 15.429 1.00 38.09 94 GLY A C 1
ATOM 617 O O . GLY A 1 94 ? -4.313 87.208 16.239 1.00 38.09 94 GLY A O 1
ATOM 618 N N . GLU A 1 95 ? -4.383 85.014 15.800 1.00 32.09 95 GLU A N 1
ATOM 619 C CA . GLU A 1 95 ? -3.992 84.554 17.141 1.00 32.09 95 GLU A CA 1
ATOM 620 C C . GLU A 1 95 ? -3.611 83.067 17.122 1.00 32.09 95 GLU A C 1
ATOM 622 O O . GLU A 1 95 ? -4.137 82.268 16.346 1.00 32.09 95 GLU A O 1
ATOM 627 N N . SER A 1 96 ? -2.605 82.744 17.929 1.00 34.59 96 SER A N 1
ATOM 628 C CA . SER A 1 96 ? -1.725 81.581 17.819 1.00 34.59 96 SER A CA 1
ATOM 629 C C . SER A 1 96 ? -2.096 80.436 18.766 1.00 34.59 96 SER A C 1
ATOM 631 O O . SER A 1 96 ? -2.498 80.658 19.902 1.00 34.59 96 SER A O 1
ATOM 633 N N . GLY A 1 97 ? -1.773 79.210 18.352 1.00 34.59 97 GLY A N 1
ATOM 634 C CA . GLY A 1 97 ? -1.493 78.054 19.215 1.00 34.59 97 GLY A CA 1
ATOM 635 C C . GLY A 1 97 ? -0.833 76.951 18.369 1.00 34.59 97 GLY A C 1
ATOM 636 O O . GLY A 1 97 ? -1.187 76.807 17.207 1.00 34.59 97 GLY A O 1
ATOM 637 N N . ALA A 1 98 ? 0.152 76.162 18.804 1.00 34.91 98 ALA A N 1
ATOM 638 C CA . ALA A 1 98 ? 0.819 76.012 20.092 1.00 34.91 98 ALA A CA 1
ATOM 639 C C . ALA A 1 98 ? 2.290 75.547 19.897 1.00 34.91 98 ALA A C 1
ATOM 641 O O . ALA A 1 98 ? 2.674 75.036 18.847 1.00 34.91 98 ALA A O 1
ATOM 642 N N . VAL A 1 99 ? 3.079 75.747 20.954 1.00 36.56 99 VAL A N 1
ATOM 643 C CA . VAL A 1 99 ? 4.463 75.314 21.269 1.00 36.56 99 VAL A CA 1
ATOM 644 C C . VAL A 1 99 ? 4.718 73.823 20.950 1.00 36.56 99 VAL A C 1
ATOM 646 O O . VAL A 1 99 ? 3.839 73.007 21.182 1.00 36.56 99 VAL A O 1
ATOM 649 N N . GLY A 1 100 ? 5.873 73.308 20.509 1.00 36.53 100 GLY A N 1
ATOM 650 C CA . GLY A 1 100 ? 7.198 73.829 20.151 1.00 36.53 100 GLY A CA 1
ATOM 651 C C . GLY A 1 100 ? 8.213 72.668 20.254 1.00 36.53 100 GLY A C 1
ATOM 652 O O . GLY A 1 100 ? 8.340 72.076 21.323 1.00 36.53 100 GLY A O 1
ATOM 653 N N . ARG A 1 101 ? 8.920 72.297 19.170 1.00 34.66 101 ARG A N 1
ATOM 654 C CA . ARG A 1 101 ? 10.073 71.368 19.238 1.00 34.66 101 ARG A CA 1
ATOM 655 C C . ARG A 1 101 ? 11.391 72.169 19.301 1.00 34.66 101 ARG A C 1
ATOM 657 O O . ARG A 1 101 ? 11.510 73.134 18.548 1.00 34.66 101 ARG A O 1
ATOM 664 N N . PRO A 1 102 ? 12.351 71.805 20.181 1.00 43.44 102 PRO A N 1
ATOM 665 C CA . PRO A 1 102 ? 13.610 72.532 20.394 1.00 43.44 102 PRO A CA 1
ATOM 666 C C . PRO A 1 102 ? 14.534 72.592 19.173 1.00 43.44 102 PRO A C 1
ATOM 668 O O . PRO A 1 102 ? 14.495 71.727 18.301 1.00 43.44 102 PRO A O 1
ATOM 671 N N . GLY A 1 103 ? 15.344 73.652 19.144 1.00 39.34 103 GLY A N 1
ATOM 672 C CA . GLY A 1 103 ? 15.794 74.309 17.923 1.00 39.34 103 GLY A CA 1
ATOM 673 C C . GLY A 1 103 ? 17.214 74.051 17.413 1.00 39.34 103 GLY A C 1
ATOM 674 O O . GLY A 1 103 ? 17.969 73.192 17.857 1.00 39.34 103 GLY A O 1
ATOM 675 N N . THR A 1 104 ? 17.495 74.867 16.405 1.00 38.94 104 THR A N 1
ATOM 676 C CA . THR A 1 104 ? 18.573 74.899 15.415 1.00 38.94 104 THR A CA 1
ATOM 677 C C . THR A 1 104 ? 19.926 75.382 15.937 1.00 38.94 104 THR A C 1
ATOM 679 O O . THR A 1 104 ? 19.946 76.427 16.575 1.00 38.94 104 THR A O 1
ATOM 682 N N . VAL A 1 105 ? 21.025 74.739 15.507 1.00 33.47 105 VAL A N 1
ATOM 683 C CA . VAL A 1 105 ? 22.331 75.319 15.082 1.00 33.47 105 VAL A CA 1
ATOM 684 C C . VAL A 1 105 ? 23.063 74.215 14.280 1.00 33.47 105 VAL A C 1
ATOM 686 O O . VAL A 1 105 ? 23.075 73.080 14.735 1.00 33.47 105 VAL A O 1
ATOM 689 N N . GLY A 1 106 ? 23.683 74.393 13.109 1.00 38.84 106 GLY A N 1
ATOM 690 C CA . GLY A 1 106 ? 23.830 75.537 12.207 1.00 38.84 106 GLY A CA 1
ATOM 691 C C . GLY A 1 106 ? 23.966 75.041 10.754 1.00 38.84 106 GLY A C 1
ATOM 692 O O . GLY A 1 106 ? 24.275 73.874 10.532 1.00 38.84 106 GLY A O 1
ATOM 693 N N . LEU A 1 107 ? 23.672 75.914 9.786 1.00 30.77 107 LEU A N 1
ATOM 694 C CA . LEU A 1 107 ? 23.536 75.615 8.351 1.00 30.77 107 LEU A CA 1
ATOM 695 C C . LEU A 1 107 ? 24.896 75.453 7.638 1.00 30.77 107 LEU A C 1
ATOM 697 O O . LEU A 1 107 ? 25.652 76.424 7.574 1.00 30.77 107 LEU A O 1
ATOM 701 N N . PRO A 1 108 ? 25.180 74.304 6.999 1.00 43.53 108 PRO A N 1
ATOM 702 C CA . PRO A 1 108 ? 26.080 74.220 5.853 1.00 43.53 108 PRO A CA 1
ATOM 703 C C . PRO A 1 108 ? 25.307 74.515 4.556 1.00 43.53 108 PRO A C 1
ATOM 705 O O . PRO A 1 108 ? 24.112 74.248 4.459 1.00 43.53 108 PRO A O 1
ATOM 708 N N . GLY A 1 109 ? 26.000 75.126 3.594 1.00 43.47 109 GLY A N 1
ATOM 709 C CA . GLY A 1 109 ? 25.428 75.974 2.544 1.00 43.47 109 GLY A CA 1
ATOM 710 C C . GLY A 1 109 ? 24.424 75.344 1.562 1.00 43.47 109 GLY A C 1
ATOM 711 O O . GLY A 1 109 ? 24.358 74.125 1.407 1.00 43.47 109 GLY A O 1
ATOM 712 N N . PRO A 1 110 ? 23.643 76.202 0.877 1.00 43.41 110 PRO A N 1
ATOM 713 C CA . PRO A 1 110 ? 22.547 75.792 0.009 1.00 43.41 110 PRO A CA 1
ATOM 714 C C . PRO A 1 110 ? 23.030 74.931 -1.161 1.00 43.41 110 PRO A C 1
ATOM 716 O O . PRO A 1 110 ? 23.916 75.316 -1.926 1.00 43.41 110 PRO A O 1
ATOM 719 N N . GLN A 1 111 ? 22.387 73.775 -1.313 1.00 43.25 111 GLN A N 1
ATOM 720 C CA . GLN A 1 111 ? 22.446 72.954 -2.514 1.00 43.25 111 GLN A CA 1
ATOM 721 C C . GLN A 1 111 ? 21.903 73.769 -3.699 1.00 43.25 111 GLN A C 1
ATOM 723 O O . GLN A 1 111 ? 20.864 74.421 -3.590 1.00 43.25 111 GLN A O 1
ATOM 728 N N . GLY A 1 112 ? 22.665 73.778 -4.796 1.00 47.12 112 GLY A N 1
ATOM 729 C CA . GLY A 1 112 ? 22.499 74.702 -5.918 1.00 47.12 112 GLY A CA 1
ATOM 730 C C . GLY A 1 112 ? 21.093 74.736 -6.522 1.00 47.12 112 GLY A C 1
ATOM 731 O O . GLY A 1 112 ? 20.397 73.724 -6.589 1.00 47.12 112 GLY A O 1
ATOM 732 N N . ALA A 1 113 ? 20.704 75.932 -6.967 1.00 39.31 113 ALA A N 1
ATOM 733 C CA . ALA A 1 113 ? 19.404 76.230 -7.551 1.00 39.31 113 ALA A CA 1
ATOM 734 C C . ALA A 1 113 ? 19.064 75.321 -8.756 1.00 39.31 113 ALA A C 1
ATOM 736 O O . ALA A 1 113 ? 19.956 75.009 -9.552 1.00 39.31 113 ALA A O 1
ATOM 737 N N . PRO A 1 114 ? 17.782 74.942 -8.941 1.00 47.88 114 PRO A N 1
ATOM 738 C CA . PRO A 1 114 ? 17.330 74.211 -10.120 1.00 47.88 114 PRO A CA 1
ATOM 739 C C . PRO A 1 114 ? 17.587 75.018 -11.398 1.00 47.88 114 PRO A C 1
ATOM 741 O O . PRO A 1 114 ? 17.060 76.118 -11.570 1.00 47.88 114 PRO A O 1
ATOM 744 N N . GLY A 1 115 ? 18.399 74.468 -12.300 1.00 43.56 115 GLY A N 1
ATOM 745 C CA . GLY A 1 115 ? 18.617 75.034 -13.629 1.00 43.56 115 GLY A CA 1
ATOM 746 C C . GLY A 1 115 ? 17.353 74.933 -14.487 1.00 43.56 115 GLY A C 1
ATOM 747 O O . GLY A 1 115 ? 16.804 73.850 -14.668 1.00 43.56 115 GLY A O 1
ATOM 748 N N . SER A 1 116 ? 16.909 76.084 -14.984 1.00 38.06 116 SER A N 1
ATOM 749 C CA . SER A 1 116 ? 15.670 76.389 -15.711 1.00 38.06 116 SER A CA 1
ATOM 750 C C . SER A 1 116 ? 15.371 75.547 -16.962 1.00 38.06 116 SER A C 1
ATOM 752 O O . SER A 1 116 ? 16.265 75.233 -17.745 1.00 38.06 116 SER A O 1
ATOM 754 N N . ALA A 1 117 ? 14.079 75.312 -17.213 1.00 49.44 117 ALA A N 1
ATOM 755 C CA . ALA A 1 117 ? 13.548 74.779 -18.467 1.00 49.44 117 ALA A CA 1
ATOM 756 C C . ALA A 1 117 ? 13.579 75.808 -19.615 1.00 49.44 117 ALA A C 1
ATOM 758 O O . ALA A 1 117 ? 13.338 76.996 -19.407 1.00 49.44 117 ALA A O 1
ATOM 759 N N . GLY A 1 118 ? 13.763 75.323 -20.844 1.00 34.03 118 GLY A N 1
ATOM 760 C CA . GLY A 1 118 ? 13.460 76.066 -22.069 1.00 34.03 118 GLY A CA 1
ATOM 761 C C . GLY A 1 118 ? 13.754 75.247 -23.333 1.00 34.03 118 GLY A C 1
ATOM 762 O O . GLY A 1 118 ? 14.623 74.379 -23.299 1.00 34.03 118 GLY A O 1
ATOM 763 N N . PRO A 1 119 ? 13.122 75.555 -24.477 1.00 37.81 119 PRO A N 1
ATOM 764 C CA . PRO A 1 119 ? 11.676 75.675 -24.686 1.00 37.81 119 PRO A CA 1
ATOM 765 C C . PRO A 1 119 ? 11.194 74.737 -25.823 1.00 37.81 119 PRO A C 1
ATOM 767 O O . PRO A 1 119 ? 11.986 74.255 -26.627 1.00 37.81 119 PRO A O 1
ATOM 770 N N . SER A 1 120 ? 9.880 74.529 -25.963 1.00 45.91 120 SER A N 1
ATOM 771 C CA . SER A 1 120 ? 9.283 74.169 -27.263 1.00 45.91 120 SER A CA 1
ATOM 772 C C . SER A 1 120 ? 8.587 75.399 -27.838 1.00 45.91 120 SER A C 1
ATOM 774 O O . SER A 1 120 ? 7.739 75.987 -27.171 1.00 45.91 120 SER A O 1
ATOM 776 N N . GLY A 1 121 ? 8.959 75.789 -29.061 1.00 36.59 121 GLY A N 1
ATOM 777 C CA . GLY A 1 121 ? 8.446 76.975 -29.751 1.00 36.59 121 GLY A CA 1
ATOM 778 C C . GLY A 1 121 ? 8.376 76.801 -31.275 1.00 36.59 121 GLY A C 1
ATOM 779 O O . GLY A 1 121 ? 9.386 76.889 -31.955 1.00 36.59 121 GLY A O 1
ATOM 780 N N . ILE A 1 122 ? 7.150 76.510 -31.717 1.00 34.53 122 ILE A N 1
ATOM 781 C CA . ILE A 1 122 ? 6.364 76.724 -32.955 1.00 34.53 122 ILE A CA 1
ATOM 782 C C . ILE A 1 122 ? 6.948 77.049 -34.360 1.00 34.53 122 ILE A C 1
ATOM 784 O O . ILE A 1 122 ? 8.031 77.572 -34.570 1.00 34.53 122 ILE A O 1
ATOM 788 N N . ARG A 1 123 ? 6.077 76.705 -35.322 1.00 47.22 123 ARG A N 1
ATOM 789 C CA . ARG A 1 123 ? 6.124 76.521 -36.786 1.00 47.22 123 ARG A CA 1
ATOM 790 C C . ARG A 1 123 ? 5.884 77.791 -37.631 1.00 47.22 123 ARG A C 1
ATOM 792 O O . ARG A 1 123 ? 5.072 78.619 -37.238 1.00 47.22 123 ARG A O 1
ATOM 799 N N . GLY A 1 124 ? 6.409 77.780 -38.869 1.00 42.16 124 GLY A N 1
ATOM 800 C CA . GLY A 1 124 ? 5.938 78.523 -40.067 1.00 42.16 124 GLY A CA 1
ATOM 801 C C . GLY A 1 124 ? 7.000 79.475 -40.650 1.00 42.16 124 GLY A C 1
ATOM 802 O O . GLY A 1 124 ? 7.720 80.077 -39.874 1.00 42.16 124 GLY A O 1
ATOM 803 N N . GLU A 1 125 ? 7.214 79.676 -41.957 1.00 35.53 125 GLU A N 1
ATOM 804 C CA . GLU A 1 125 ? 6.479 79.349 -43.188 1.00 35.53 125 GLU A CA 1
ATOM 805 C C . GLU A 1 125 ? 7.412 79.358 -44.431 1.00 35.53 125 GLU A C 1
ATOM 807 O O . GLU A 1 125 ? 8.586 79.706 -44.368 1.00 35.53 125 GLU A O 1
ATOM 812 N N . LYS A 1 126 ? 6.829 78.935 -45.557 1.00 45.22 126 LYS A N 1
ATOM 813 C CA . LYS A 1 126 ? 7.322 78.751 -46.931 1.00 45.22 126 LYS A CA 1
ATOM 814 C C . LYS A 1 126 ? 7.801 80.031 -47.641 1.00 45.22 126 LYS A C 1
ATOM 816 O O . LYS A 1 126 ? 7.125 81.051 -47.574 1.00 45.22 126 LYS A O 1
ATOM 821 N N . GLY A 1 127 ? 8.806 79.883 -48.513 1.00 39.06 127 GLY A N 1
ATOM 822 C CA . GLY A 1 127 ? 8.946 80.682 -49.738 1.00 39.06 127 GLY A CA 1
ATOM 823 C C . GLY A 1 127 ? 10.382 80.828 -50.245 1.00 39.06 127 GLY A C 1
ATOM 824 O O . GLY A 1 127 ? 11.088 81.714 -49.785 1.00 39.06 127 GLY A O 1
ATOM 825 N N . ASP A 1 128 ? 10.780 80.029 -51.239 1.00 40.16 128 ASP A N 1
ATOM 826 C CA . ASP A 1 128 ? 12.033 80.240 -51.976 1.00 40.16 128 ASP A CA 1
ATOM 827 C C . ASP A 1 128 ? 11.771 81.033 -53.266 1.00 40.16 128 ASP A C 1
ATOM 829 O O . ASP A 1 128 ? 10.919 80.651 -54.074 1.00 40.16 128 ASP A O 1
ATOM 833 N N . ILE A 1 129 ? 12.542 82.101 -53.497 1.00 36.69 129 ILE A N 1
ATOM 834 C CA . ILE A 1 129 ? 12.692 82.746 -54.809 1.00 36.69 129 ILE A CA 1
ATOM 835 C C . ILE A 1 129 ? 14.184 82.945 -55.107 1.00 36.69 129 ILE A C 1
ATOM 837 O O . ILE A 1 129 ? 14.851 83.717 -54.430 1.00 36.69 129 ILE A O 1
ATOM 841 N N . GLY A 1 130 ? 14.640 82.287 -56.182 1.00 40.09 130 GLY A N 1
ATOM 842 C CA . GLY A 1 130 ? 15.566 82.808 -57.201 1.00 40.09 130 GLY A CA 1
ATOM 843 C C . GLY A 1 130 ? 17.059 82.977 -56.858 1.00 40.09 130 GLY A C 1
ATOM 844 O O . GLY A 1 130 ? 17.395 83.801 -56.016 1.00 40.09 130 GLY A O 1
ATOM 845 N N . PRO A 1 131 ? 17.985 82.297 -57.566 1.00 50.25 131 PRO A N 1
ATOM 846 C CA . PRO A 1 131 ? 19.421 82.380 -57.297 1.00 50.25 131 PRO A CA 1
ATOM 847 C C . PRO A 1 131 ? 20.072 83.626 -57.924 1.00 50.25 131 PRO A C 1
ATOM 849 O O . PRO A 1 131 ? 19.734 84.015 -59.043 1.00 50.25 131 PRO A O 1
ATOM 852 N N . THR A 1 132 ? 21.083 84.183 -57.250 1.00 40.62 132 THR A N 1
ATOM 853 C CA . THR A 1 132 ? 21.959 85.246 -57.782 1.00 40.62 132 THR A CA 1
ATOM 854 C C . THR A 1 132 ? 23.376 84.699 -57.998 1.00 40.62 132 THR A C 1
ATOM 856 O O . THR A 1 132 ? 23.870 83.915 -57.193 1.00 40.62 132 THR A O 1
ATOM 859 N N . GLY A 1 133 ? 23.978 85.072 -59.135 1.00 42.12 133 GLY A N 1
ATOM 860 C CA . GLY A 1 133 ? 25.121 84.424 -59.796 1.00 42.12 133 GLY A CA 1
ATOM 861 C C . GLY A 1 133 ? 26.513 84.511 -59.134 1.00 42.12 133 GLY A C 1
ATOM 862 O O . GLY A 1 133 ? 26.661 85.007 -58.020 1.00 42.12 133 GLY A O 1
ATOM 863 N N . PRO A 1 134 ? 27.549 83.990 -59.823 1.00 49.59 134 PRO A N 1
ATOM 864 C CA . PRO A 1 134 ? 28.778 83.492 -59.209 1.00 49.59 134 PRO A CA 1
ATOM 865 C C . PRO A 1 134 ? 29.822 84.586 -58.949 1.00 49.59 134 PRO A C 1
ATOM 867 O O . PRO A 1 134 ? 29.987 85.506 -59.749 1.00 49.59 134 PRO A O 1
ATOM 870 N N . ALA A 1 135 ? 30.610 84.413 -57.885 1.00 40.91 135 ALA A N 1
ATOM 871 C CA . ALA A 1 135 ? 31.870 85.123 -57.672 1.00 40.91 135 ALA A CA 1
ATOM 872 C C . ALA A 1 135 ? 33.041 84.146 -57.886 1.00 40.91 135 ALA A C 1
ATOM 874 O O . ALA A 1 135 ? 33.076 83.075 -57.284 1.00 40.91 135 ALA A O 1
ATOM 875 N N . GLY A 1 136 ? 33.961 84.487 -58.793 1.00 49.28 136 GLY A N 1
ATOM 876 C CA . GLY A 1 136 ? 35.158 83.687 -59.085 1.00 49.28 136 GLY A CA 1
ATOM 877 C C . GLY A 1 136 ? 36.304 83.897 -58.086 1.00 49.28 136 GLY A C 1
ATOM 878 O O . GLY A 1 136 ? 36.140 84.633 -57.116 1.00 49.28 136 GLY A O 1
ATOM 879 N N . LEU A 1 137 ? 37.472 83.321 -58.435 1.00 35.66 137 LEU A N 1
ATOM 880 C CA . LEU A 1 137 ? 38.820 83.354 -57.805 1.00 35.66 137 LEU A CA 1
ATOM 881 C C . LEU A 1 137 ? 39.180 82.025 -57.096 1.00 35.66 137 LEU A C 1
ATOM 883 O O . LEU A 1 137 ? 38.320 81.409 -56.487 1.00 35.66 137 LEU A O 1
ATOM 887 N N . ALA A 1 138 ? 40.401 81.475 -57.118 1.00 40.50 138 ALA A N 1
ATOM 888 C CA . ALA A 1 138 ? 41.714 81.870 -57.640 1.00 40.50 138 ALA A CA 1
ATOM 889 C C . ALA A 1 138 ? 42.526 80.600 -58.022 1.00 40.50 138 ALA A C 1
ATOM 891 O O . ALA A 1 138 ? 42.168 79.489 -57.634 1.00 40.50 138 ALA A O 1
ATOM 892 N N . GLY A 1 139 ? 43.607 80.762 -58.797 1.00 46.66 139 GLY A N 1
ATOM 893 C CA . GLY A 1 139 ? 44.388 79.674 -59.411 1.00 46.66 139 GLY A CA 1
ATOM 894 C C . GLY A 1 139 ? 45.115 78.711 -58.453 1.00 46.66 139 GLY A C 1
ATOM 895 O O . GLY A 1 139 ? 45.461 79.050 -57.324 1.00 46.66 139 GLY A O 1
ATOM 896 N N . ALA A 1 140 ? 45.357 77.494 -58.951 1.00 39.59 140 ALA A N 1
ATOM 897 C CA . ALA A 1 140 ? 45.880 76.339 -58.220 1.00 39.59 140 ALA A CA 1
ATOM 898 C C . ALA A 1 140 ? 47.360 76.456 -57.794 1.00 39.59 140 ALA A C 1
ATOM 900 O O . ALA A 1 140 ? 48.218 76.863 -58.576 1.00 39.59 140 ALA A O 1
ATOM 901 N N . ARG A 1 141 ? 47.676 75.983 -56.577 1.00 48.41 141 ARG A N 1
ATOM 902 C CA . ARG A 1 141 ? 49.044 75.679 -56.114 1.00 48.41 141 ARG A CA 1
ATOM 903 C C . ARG A 1 141 ? 49.347 74.201 -56.395 1.00 48.41 141 ARG A C 1
ATOM 905 O O . ARG A 1 141 ? 48.560 73.340 -56.015 1.00 48.41 141 ARG A O 1
ATOM 912 N N . GLY A 1 142 ? 50.464 73.916 -57.067 1.00 49.53 142 GLY A N 1
ATOM 913 C CA . GLY A 1 142 ? 50.856 72.555 -57.464 1.00 49.53 142 GLY A CA 1
ATOM 914 C C . GLY A 1 142 ? 51.077 71.603 -56.279 1.00 49.53 142 GLY A C 1
ATOM 915 O O . GLY A 1 142 ? 51.573 72.014 -55.228 1.00 49.53 142 GLY A O 1
ATOM 916 N N . ALA A 1 143 ? 50.706 70.333 -56.459 1.00 44.31 143 ALA A N 1
ATOM 917 C CA . ALA A 1 143 ? 50.829 69.285 -55.446 1.00 44.31 143 ALA A CA 1
ATOM 918 C C . ALA A 1 143 ? 52.297 68.831 -55.245 1.00 44.31 143 ALA A C 1
ATOM 920 O O . ALA A 1 143 ? 53.021 68.683 -56.233 1.00 44.31 143 ALA A O 1
ATOM 921 N N . PRO A 1 144 ? 52.748 68.570 -54.000 1.00 57.78 144 PRO A N 1
ATOM 922 C CA . PRO A 1 144 ? 54.032 67.918 -53.724 1.00 57.78 144 PRO A CA 1
ATOM 923 C C . PRO A 1 144 ? 54.077 66.474 -54.253 1.00 57.78 144 PRO A C 1
ATOM 925 O O . PRO A 1 144 ? 53.070 65.767 -54.218 1.00 57.78 144 PRO A O 1
ATOM 928 N N . GLY A 1 145 ? 55.248 66.029 -54.722 1.00 52.97 145 GLY A N 1
ATOM 929 C CA . GLY A 1 145 ? 55.446 64.683 -55.276 1.00 52.97 145 GLY A CA 1
ATOM 930 C C . GLY A 1 145 ? 55.263 63.547 -54.249 1.00 52.97 145 GLY A C 1
ATOM 931 O O . GLY A 1 145 ? 55.429 63.771 -53.047 1.00 52.97 145 GLY A O 1
ATOM 932 N N . PRO A 1 146 ? 54.922 62.322 -54.698 1.00 48.59 146 PRO A N 1
ATOM 933 C CA . PRO A 1 146 ? 54.581 61.211 -53.812 1.00 48.59 146 PRO A CA 1
ATOM 934 C C . PRO A 1 146 ? 55.795 60.639 -53.060 1.00 48.59 146 PRO A C 1
ATOM 936 O O . PRO A 1 146 ? 56.908 60.566 -53.579 1.00 48.59 146 PRO A O 1
ATOM 939 N N . ARG A 1 147 ? 55.550 60.196 -51.820 1.00 54.38 147 ARG A N 1
ATOM 940 C CA . ARG A 1 147 ? 56.507 59.510 -50.934 1.00 54.38 147 ARG A CA 1
ATOM 941 C C . ARG A 1 147 ? 56.773 58.081 -51.436 1.00 54.38 147 ARG A C 1
ATOM 943 O O . ARG A 1 147 ? 55.831 57.385 -51.804 1.00 54.38 147 ARG A O 1
ATOM 950 N N . GLY A 1 148 ? 58.037 5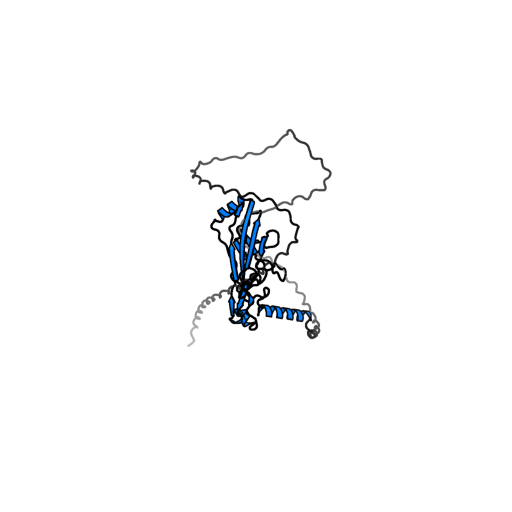7.649 -51.428 1.00 52.31 148 GLY A N 1
ATOM 951 C CA . GLY A 1 148 ? 58.438 56.296 -51.847 1.00 52.31 148 GLY A CA 1
ATOM 952 C C . GLY A 1 148 ? 57.869 55.177 -50.954 1.00 52.31 148 GLY A C 1
ATOM 953 O O . GLY A 1 148 ? 57.551 55.441 -49.789 1.00 52.31 148 GLY A O 1
ATOM 954 N N . PRO A 1 149 ? 57.722 53.944 -51.481 1.00 51.41 149 PRO A N 1
ATOM 955 C CA . PRO A 1 149 ? 57.052 52.849 -50.782 1.00 51.41 149 PRO A CA 1
ATOM 956 C C . PRO A 1 149 ? 57.867 52.306 -49.585 1.00 51.41 149 PRO A C 1
ATOM 958 O O . PRO A 1 149 ? 59.099 52.345 -49.622 1.00 51.41 149 PRO A O 1
ATOM 961 N N . PRO A 1 150 ? 57.204 51.794 -48.526 1.00 58.78 150 PRO A N 1
ATOM 962 C CA . PRO A 1 150 ? 57.860 51.122 -47.398 1.00 58.78 150 PRO A CA 1
ATOM 963 C C . PRO A 1 150 ? 58.542 49.807 -47.817 1.00 58.78 150 PRO A C 1
ATOM 965 O O . PRO A 1 150 ? 58.040 49.109 -48.694 1.00 58.78 150 PRO A O 1
ATOM 968 N N . GLY A 1 151 ? 59.672 49.466 -47.186 1.00 54.22 151 GLY A N 1
ATOM 969 C CA . GLY A 1 151 ? 60.390 48.205 -47.428 1.00 54.22 151 GLY A CA 1
ATOM 970 C C . GLY A 1 151 ? 59.650 46.971 -46.891 1.00 54.22 151 GLY A C 1
ATOM 971 O O . GLY A 1 151 ? 58.893 47.082 -45.929 1.00 54.22 151 GLY A O 1
ATOM 972 N N . GLU A 1 152 ? 59.870 45.808 -47.518 1.00 54.44 152 GLU A N 1
ATOM 973 C CA . GLU A 1 152 ? 59.180 44.549 -47.193 1.00 54.44 152 GLU A CA 1
ATOM 974 C C . GLU A 1 152 ? 59.505 43.999 -45.792 1.00 54.44 152 GLU A C 1
ATOM 976 O O . GLU A 1 152 ? 60.645 44.026 -45.326 1.00 54.44 152 GLU A O 1
ATOM 981 N N . GLU A 1 153 ? 58.471 43.456 -45.147 1.00 55.97 153 GLU A N 1
ATOM 982 C CA . GLU A 1 153 ? 58.497 42.855 -43.813 1.00 55.97 153 GLU A CA 1
ATOM 983 C C . GLU A 1 153 ? 59.084 41.428 -43.857 1.00 55.97 153 GLU A C 1
ATOM 985 O O . GLU A 1 153 ? 58.743 40.614 -44.719 1.00 55.97 153 GLU A O 1
ATOM 990 N N . GLY A 1 154 ? 60.000 41.111 -42.934 1.00 52.47 154 GLY A N 1
ATOM 991 C CA . GLY A 1 154 ? 60.687 39.815 -42.889 1.00 52.47 154 GLY A CA 1
ATOM 992 C C . GLY A 1 154 ? 59.744 38.642 -42.583 1.00 52.47 154 GLY A C 1
ATOM 993 O O . GLY A 1 154 ? 58.873 38.736 -41.721 1.00 52.47 154 GLY A O 1
ATOM 994 N N . ARG A 1 155 ? 59.931 37.504 -43.269 1.00 57.44 155 ARG A N 1
ATOM 995 C CA . ARG A 1 155 ? 59.078 36.309 -43.119 1.00 57.44 155 ARG A CA 1
ATOM 996 C C . ARG A 1 155 ? 59.148 35.700 -41.711 1.00 57.44 155 ARG A C 1
ATOM 998 O O . ARG A 1 155 ? 60.227 35.408 -41.204 1.00 57.44 155 ARG A O 1
ATOM 1005 N N . MET A 1 156 ? 57.973 35.427 -41.143 1.00 54.16 156 MET A N 1
ATOM 1006 C CA . MET A 1 156 ? 57.775 34.696 -39.884 1.00 54.16 156 MET A CA 1
ATOM 1007 C C . MET A 1 156 ? 58.285 33.247 -39.997 1.00 54.16 156 MET A C 1
ATOM 1009 O O . MET A 1 156 ? 58.023 32.571 -40.993 1.00 54.16 156 MET A O 1
ATOM 1013 N N . GLY A 1 157 ? 59.007 32.765 -38.981 1.00 56.78 157 GLY A N 1
ATOM 1014 C CA . GLY A 1 157 ? 59.500 31.384 -38.923 1.00 56.78 157 GLY A CA 1
ATOM 1015 C C . GLY A 1 157 ? 58.371 30.352 -38.809 1.00 56.78 157 GLY A C 1
ATOM 1016 O O . GLY A 1 157 ? 57.332 30.617 -38.207 1.00 56.78 157 GLY A O 1
ATOM 1017 N N . ILE A 1 158 ? 58.581 29.165 -39.386 1.00 62.47 158 ILE A N 1
ATOM 1018 C CA . ILE A 1 158 ? 57.614 28.057 -39.377 1.00 62.47 158 ILE A CA 1
ATOM 1019 C C . ILE A 1 158 ? 57.328 27.567 -37.949 1.00 62.47 158 ILE A C 1
ATOM 1021 O O . ILE A 1 158 ? 58.241 27.292 -37.171 1.00 62.47 158 ILE A O 1
ATOM 1025 N N . THR A 1 159 ? 56.048 27.446 -37.599 1.00 63.44 159 THR A N 1
ATOM 1026 C CA . THR A 1 159 ? 55.597 26.886 -36.318 1.00 63.44 159 THR A CA 1
ATOM 1027 C C . THR A 1 159 ? 55.925 25.388 -36.272 1.00 63.44 159 THR A C 1
ATOM 1029 O O . THR A 1 159 ? 55.641 24.666 -37.227 1.00 63.44 159 THR A O 1
ATOM 1032 N N . GLY A 1 160 ? 56.550 24.915 -35.189 1.00 64.88 160 GLY A N 1
ATOM 1033 C CA . GLY A 1 160 ? 56.909 23.501 -35.027 1.00 64.88 160 GLY A CA 1
ATOM 1034 C C . GLY A 1 160 ? 55.685 22.574 -35.014 1.00 64.88 160 GLY A C 1
ATOM 1035 O O . GLY A 1 160 ? 54.602 22.974 -34.588 1.00 64.88 160 GLY A O 1
ATOM 1036 N N . ALA A 1 161 ? 55.858 21.334 -35.483 1.00 67.88 161 ALA A N 1
ATOM 1037 C CA . ALA A 1 161 ? 54.794 20.333 -35.529 1.00 67.88 161 ALA A CA 1
ATOM 1038 C C . ALA A 1 161 ? 54.244 20.019 -34.124 1.00 67.88 161 ALA A C 1
ATOM 1040 O O . ALA A 1 161 ? 55.005 19.908 -33.161 1.00 67.88 161 ALA A O 1
ATOM 1041 N N . ALA A 1 162 ? 52.921 19.862 -34.019 1.00 70.62 162 ALA A N 1
ATOM 1042 C CA . ALA A 1 162 ? 52.257 19.500 -32.771 1.00 70.62 162 ALA A CA 1
ATOM 1043 C C . ALA A 1 162 ? 52.794 18.161 -32.232 1.00 70.62 162 ALA A C 1
ATOM 1045 O O . ALA A 1 162 ? 52.937 17.194 -32.983 1.00 70.62 162 ALA A O 1
ATOM 1046 N N . GLY A 1 163 ? 53.095 18.112 -30.931 1.00 69.81 163 GLY A N 1
ATOM 1047 C CA . GLY A 1 163 ? 53.549 16.889 -30.268 1.00 69.81 163 GLY A CA 1
ATOM 1048 C C . GLY A 1 163 ? 52.480 15.783 -30.274 1.00 69.81 163 GLY A C 1
ATOM 1049 O O . GLY A 1 163 ? 51.291 16.080 -30.420 1.00 69.81 163 GLY A O 1
ATOM 1050 N N . PRO A 1 164 ? 52.875 14.506 -30.116 1.00 69.81 164 PRO A N 1
ATOM 1051 C CA . PRO A 1 164 ? 51.935 13.390 -30.082 1.00 69.81 164 PRO A CA 1
ATOM 1052 C C . PRO A 1 164 ? 50.961 13.530 -28.906 1.00 69.81 164 PRO A C 1
ATOM 1054 O O . PRO A 1 164 ? 51.346 13.949 -27.813 1.00 69.81 164 PRO A O 1
ATOM 1057 N N . ALA A 1 165 ? 49.696 13.170 -29.132 1.00 75.75 165 ALA A N 1
ATOM 1058 C CA . ALA A 1 165 ? 48.671 13.199 -28.094 1.00 75.75 165 ALA A CA 1
ATOM 1059 C C . ALA A 1 165 ? 49.082 12.320 -26.898 1.00 75.75 165 ALA A C 1
ATOM 1061 O O . ALA A 1 165 ? 49.505 11.176 -27.074 1.00 75.75 165 ALA A O 1
ATOM 1062 N N . GLY A 1 166 ? 48.961 12.863 -25.683 1.00 71.81 166 GLY A N 1
ATOM 1063 C CA . GLY A 1 166 ? 49.237 12.124 -24.451 1.00 71.81 166 GLY A CA 1
ATOM 1064 C C . GLY A 1 166 ? 48.222 10.996 -24.202 1.00 71.81 166 GLY A C 1
ATOM 1065 O O . GLY A 1 166 ? 47.115 11.033 -24.749 1.00 71.81 166 GLY A O 1
ATOM 1066 N N . PRO A 1 167 ? 48.567 9.990 -23.377 1.00 73.38 167 PRO A N 1
ATOM 1067 C CA . PRO A 1 167 ? 47.641 8.920 -23.023 1.00 73.38 167 PRO A CA 1
ATOM 1068 C C . PRO A 1 167 ? 46.404 9.478 -22.290 1.00 73.38 167 PRO A C 1
ATOM 1070 O O . PRO A 1 167 ? 46.525 10.447 -21.534 1.00 73.38 167 PRO A O 1
ATOM 1073 N N . PRO A 1 168 ? 45.211 8.887 -22.493 1.00 73.50 168 PRO A N 1
ATOM 1074 C CA . PRO A 1 168 ? 43.989 9.348 -21.843 1.00 73.50 168 PRO A CA 1
ATOM 1075 C C . PRO A 1 168 ? 44.106 9.265 -20.316 1.00 73.50 168 PRO A C 1
ATOM 1077 O O . PRO A 1 168 ? 44.622 8.287 -19.774 1.00 73.50 168 PRO A O 1
ATOM 1080 N N . SER A 1 169 ? 43.608 10.293 -19.622 1.00 79.75 169 SER A N 1
ATOM 1081 C CA . SER A 1 169 ? 43.655 10.369 -18.157 1.00 79.75 169 SER A CA 1
ATOM 1082 C C . SER A 1 169 ? 42.921 9.180 -17.511 1.00 79.75 169 SER A C 1
ATOM 1084 O O . SER A 1 169 ? 41.813 8.857 -17.953 1.00 79.75 169 SER A O 1
ATOM 1086 N N . PRO A 1 170 ? 43.450 8.568 -16.433 1.00 83.06 170 PRO A N 1
ATOM 1087 C CA . PRO A 1 170 ? 42.766 7.502 -15.694 1.00 83.06 170 PRO A CA 1
ATOM 1088 C C . PRO A 1 170 ? 41.337 7.876 -15.270 1.00 83.06 170 PRO A C 1
ATOM 1090 O O . PRO A 1 170 ? 40.424 7.065 -15.394 1.00 83.06 170 PRO A O 1
ATOM 1093 N N . THR A 1 171 ? 41.112 9.138 -14.886 1.00 86.12 171 THR A N 1
ATOM 1094 C CA . THR A 1 171 ? 39.778 9.679 -14.570 1.00 86.12 171 THR A CA 1
ATOM 1095 C C . THR A 1 171 ? 38.817 9.659 -15.756 1.00 86.12 171 THR A C 1
ATOM 1097 O O . THR A 1 171 ? 37.628 9.407 -15.576 1.00 86.12 171 THR A O 1
ATOM 1100 N N . VAL A 1 172 ? 39.302 9.883 -16.981 1.00 86.88 172 VAL A N 1
ATOM 1101 C CA . VAL A 1 172 ? 38.471 9.815 -18.195 1.00 86.88 172 VAL A CA 1
ATOM 1102 C C . VAL A 1 172 ? 38.061 8.372 -18.471 1.00 86.88 172 VAL A C 1
ATOM 1104 O O . VAL A 1 172 ? 36.909 8.117 -18.811 1.00 86.88 172 VAL A O 1
ATOM 1107 N N . ILE A 1 173 ? 38.975 7.420 -18.280 1.00 87.62 173 ILE A N 1
ATOM 1108 C CA . ILE A 1 173 ? 38.699 5.990 -18.463 1.00 87.62 173 ILE A CA 1
ATOM 1109 C C . ILE A 1 173 ? 37.668 5.507 -17.434 1.00 87.62 173 ILE A C 1
ATOM 1111 O O . ILE A 1 173 ? 36.717 4.812 -17.796 1.00 87.62 173 ILE A O 1
ATOM 1115 N N . GLU A 1 174 ? 37.818 5.909 -16.173 1.00 90.00 174 GLU A N 1
ATOM 1116 C CA . GLU A 1 174 ? 36.885 5.558 -15.101 1.00 90.00 174 GLU A CA 1
ATOM 1117 C C . GLU A 1 174 ? 35.492 6.160 -15.328 1.00 90.00 174 GLU A C 1
ATOM 1119 O O . GLU A 1 174 ? 34.491 5.442 -15.276 1.00 90.00 174 GLU A O 1
ATOM 1124 N N . THR A 1 175 ? 35.427 7.440 -15.704 1.00 88.75 175 THR A N 1
ATOM 1125 C CA . THR A 1 175 ? 34.164 8.114 -16.046 1.00 88.75 175 THR A CA 1
ATOM 1126 C C . THR A 1 175 ? 33.480 7.436 -17.236 1.00 88.75 175 THR A C 1
ATOM 1128 O O . THR A 1 175 ? 32.277 7.185 -17.208 1.00 88.75 175 THR A O 1
ATOM 1131 N N . LEU A 1 176 ? 34.238 7.067 -18.276 1.00 89.94 176 LEU A N 1
ATOM 1132 C CA . LEU A 1 176 ? 33.704 6.363 -19.444 1.00 89.94 176 LEU A CA 1
ATOM 1133 C C . LEU A 1 176 ? 33.171 4.968 -19.077 1.00 89.94 176 LEU A C 1
ATOM 1135 O O . LEU A 1 176 ? 32.177 4.515 -19.643 1.00 89.94 176 LEU A O 1
ATOM 1139 N N . SER A 1 177 ? 33.822 4.284 -18.134 1.00 87.81 177 SER A N 1
ATOM 1140 C CA . SER A 1 177 ? 33.377 2.987 -17.619 1.00 87.81 177 SER A CA 1
ATOM 1141 C C . SER A 1 177 ? 32.054 3.107 -16.856 1.00 87.81 177 SER A C 1
ATOM 1143 O O . SER A 1 177 ? 31.119 2.347 -17.118 1.00 87.81 177 SER A O 1
ATOM 1145 N N . GLN A 1 178 ? 31.931 4.112 -15.983 1.00 86.94 178 GLN A N 1
ATOM 1146 C CA . GLN A 1 178 ? 30.681 4.409 -15.276 1.00 86.94 178 GLN A CA 1
ATOM 1147 C C . GLN A 1 178 ? 29.558 4.763 -16.255 1.00 86.94 178 GLN A C 1
ATOM 1149 O O . GLN A 1 178 ? 28.482 4.177 -16.180 1.00 86.94 178 GLN A O 1
ATOM 1154 N N . LEU A 1 179 ? 29.829 5.621 -17.243 1.00 87.94 179 LEU A N 1
ATOM 1155 C CA . LEU A 1 179 ? 28.844 6.007 -18.254 1.00 87.94 179 LEU A CA 1
ATOM 1156 C C . LEU A 1 179 ? 28.353 4.801 -19.069 1.00 87.94 179 LEU A C 1
ATOM 1158 O O . LEU A 1 179 ? 27.160 4.664 -19.332 1.00 87.94 179 LEU A O 1
ATOM 1162 N N . LYS A 1 180 ? 29.265 3.891 -19.440 1.00 89.06 180 LYS A N 1
ATOM 1163 C CA . LYS A 1 180 ? 28.917 2.631 -20.115 1.00 89.06 180 LYS A CA 1
ATOM 1164 C C . LYS A 1 180 ? 28.024 1.750 -19.249 1.00 89.06 180 LYS A C 1
ATOM 1166 O O . LYS A 1 180 ? 27.097 1.141 -19.781 1.00 89.06 180 LYS A O 1
ATOM 1171 N N . LYS A 1 181 ? 28.293 1.673 -17.942 1.00 82.06 181 LYS A N 1
ATOM 1172 C CA . LYS A 1 181 ? 27.466 0.921 -16.994 1.00 82.06 181 LYS A CA 1
ATOM 1173 C C . LYS A 1 181 ? 26.059 1.519 -16.911 1.00 82.06 181 LYS A C 1
ATOM 1175 O O . LYS A 1 181 ? 25.101 0.798 -17.165 1.00 82.06 181 LYS A O 1
ATOM 1180 N N . THR A 1 182 ? 25.945 2.829 -16.692 1.00 78.81 182 THR A N 1
ATOM 1181 C CA . THR A 1 182 ? 24.655 3.534 -16.629 1.00 78.81 182 THR A CA 1
ATOM 1182 C C . THR A 1 182 ? 23.869 3.403 -17.932 1.00 78.81 182 THR A C 1
ATOM 1184 O O . THR A 1 182 ? 22.676 3.124 -17.917 1.00 78.81 182 THR A O 1
ATOM 1187 N N . PHE A 1 183 ? 24.531 3.535 -19.085 1.00 84.44 183 PHE A N 1
ATOM 1188 C CA . PHE A 1 183 ? 23.878 3.357 -20.382 1.00 84.44 183 PHE A CA 1
ATOM 1189 C C . PHE A 1 183 ? 23.368 1.925 -20.577 1.00 84.44 183 PHE A C 1
ATOM 1191 O O . PHE A 1 183 ? 22.292 1.719 -21.133 1.00 84.44 183 PHE A O 1
ATOM 1198 N N . LYS A 1 184 ? 24.122 0.924 -20.109 1.00 77.19 184 LYS A N 1
ATOM 1199 C CA . LYS A 1 184 ? 23.700 -0.478 -20.164 1.00 77.19 184 LYS A CA 1
ATOM 1200 C C . LYS A 1 184 ? 22.483 -0.736 -19.272 1.00 77.19 184 LYS A C 1
ATOM 1202 O O . LYS A 1 184 ? 21.592 -1.450 -19.709 1.00 77.19 184 LYS A O 1
ATOM 1207 N N . GLU A 1 185 ? 22.439 -0.145 -18.081 1.00 70.75 185 GLU A N 1
ATOM 1208 C CA . GLU A 1 185 ? 21.302 -0.236 -17.149 1.00 70.75 185 GLU A CA 1
ATOM 1209 C C . GLU A 1 185 ? 20.055 0.486 -17.685 1.00 70.75 185 GLU A C 1
ATOM 1211 O O . GLU A 1 185 ? 18.950 -0.025 -17.560 1.00 70.75 185 GLU A O 1
ATOM 1216 N N . LEU A 1 186 ? 20.221 1.624 -18.368 1.00 73.56 186 LEU A N 1
ATOM 1217 C CA . LEU A 1 186 ? 19.126 2.306 -19.073 1.00 73.56 186 LEU A CA 1
ATOM 1218 C C . LEU A 1 186 ? 18.593 1.493 -20.255 1.00 73.56 186 LEU A C 1
ATOM 1220 O O . LEU A 1 186 ? 17.398 1.505 -20.543 1.00 73.56 186 LEU A O 1
ATOM 1224 N N . LYS A 1 187 ? 19.491 0.816 -20.974 1.00 80.88 187 LYS A N 1
ATOM 1225 C CA . LYS A 1 187 ? 19.131 0.010 -22.140 1.00 80.88 187 LYS A CA 1
ATOM 1226 C C . LYS A 1 187 ? 18.438 -1.292 -21.733 1.00 80.88 187 LYS A C 1
ATOM 1228 O O . LYS A 1 187 ? 17.480 -1.688 -22.387 1.00 80.88 187 LYS A O 1
ATOM 1233 N N . ASN A 1 188 ? 18.930 -1.925 -20.670 1.00 86.88 188 ASN A N 1
ATOM 1234 C CA . ASN A 1 188 ? 18.462 -3.206 -20.159 1.00 86.88 188 ASN A CA 1
ATOM 1235 C C . ASN A 1 188 ? 18.173 -3.059 -18.652 1.00 86.88 188 ASN A C 1
ATOM 1237 O O . ASN A 1 188 ? 19.063 -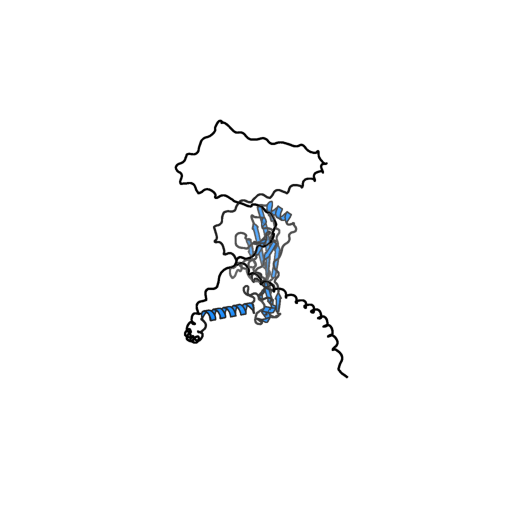3.313 -17.834 1.00 86.88 188 ASN A O 1
ATOM 1241 N N . PRO A 1 189 ? 16.966 -2.611 -18.281 1.00 90.19 189 PRO A N 1
ATOM 1242 C CA . PRO A 1 189 ? 16.594 -2.443 -16.882 1.00 90.19 189 PRO A CA 1
ATOM 1243 C C . PRO A 1 189 ? 16.487 -3.791 -16.163 1.00 90.19 189 PRO A C 1
ATOM 1245 O O . PRO A 1 189 ? 15.965 -4.757 -16.717 1.00 90.19 189 PRO A O 1
ATOM 1248 N N . THR A 1 190 ? 16.963 -3.856 -14.920 1.00 92.94 190 THR A N 1
ATOM 1249 C CA . THR A 1 190 ? 17.052 -5.101 -14.130 1.00 92.94 190 THR A CA 1
ATOM 1250 C C . THR A 1 190 ? 15.765 -5.461 -13.385 1.00 92.94 190 THR A C 1
ATOM 1252 O O . THR A 1 190 ? 15.684 -6.532 -12.788 1.00 92.94 190 THR A O 1
ATOM 1255 N N . GLY A 1 191 ? 14.758 -4.586 -13.387 1.00 92.56 191 GLY A N 1
ATOM 1256 C CA . GLY A 1 191 ? 13.509 -4.795 -12.654 1.00 92.56 191 GLY A CA 1
ATOM 1257 C C . GLY A 1 191 ? 13.624 -4.534 -11.146 1.00 92.56 191 GLY A C 1
ATOM 1258 O O . GLY A 1 191 ? 12.831 -5.075 -10.374 1.00 92.56 191 GLY A O 1
ATOM 1259 N N . THR A 1 192 ? 14.601 -3.730 -10.709 1.00 93.19 192 THR A N 1
ATOM 1260 C CA . THR A 1 192 ? 14.718 -3.244 -9.317 1.00 93.19 192 THR A CA 1
ATOM 1261 C C . THR A 1 192 ? 14.012 -1.888 -9.153 1.00 93.19 192 THR A C 1
ATOM 1263 O O . THR A 1 192 ? 13.709 -1.254 -10.162 1.00 93.19 192 THR A O 1
ATOM 1266 N N . PRO A 1 193 ? 13.744 -1.399 -7.924 1.00 88.50 193 PRO A N 1
ATOM 1267 C CA . PRO A 1 193 ? 13.140 -0.075 -7.724 1.00 88.50 193 PRO A CA 1
ATOM 1268 C C . PRO A 1 193 ? 13.907 1.068 -8.408 1.00 88.50 193 PRO A C 1
ATOM 1270 O O . PRO A 1 193 ? 13.311 2.041 -8.850 1.00 88.50 193 PRO A O 1
ATOM 1273 N N . GLU A 1 194 ? 15.233 0.951 -8.496 1.00 90.25 194 GLU A N 1
ATOM 1274 C CA . GLU A 1 194 ? 16.120 1.953 -9.094 1.00 90.25 194 GLU A CA 1
ATOM 1275 C C . GLU A 1 194 ? 16.234 1.812 -10.619 1.00 90.25 194 GLU A C 1
ATOM 1277 O O . GLU A 1 194 ? 16.645 2.750 -11.299 1.00 90.25 194 GLU A O 1
ATOM 1282 N N . SER A 1 195 ? 15.898 0.638 -11.158 1.00 93.12 195 SER A N 1
ATOM 1283 C CA . SER A 1 195 ? 15.966 0.314 -12.585 1.00 93.12 195 SER A CA 1
ATOM 1284 C C . SER A 1 195 ? 14.763 -0.554 -12.987 1.00 93.12 195 SER A C 1
ATOM 1286 O O . SER A 1 195 ? 14.919 -1.742 -13.300 1.00 93.12 195 SER A O 1
ATOM 1288 N N . PRO A 1 196 ? 13.538 0.003 -12.929 1.00 94.56 196 PRO A N 1
ATOM 1289 C CA . PRO A 1 196 ? 12.330 -0.731 -13.273 1.00 94.56 196 PRO A CA 1
ATOM 1290 C C . PRO A 1 196 ? 12.297 -1.038 -14.773 1.00 94.56 196 PRO A C 1
ATOM 1292 O O . PRO A 1 196 ? 12.689 -0.221 -15.608 1.00 94.56 196 PRO A O 1
ATOM 1295 N N . ALA A 1 197 ? 11.825 -2.230 -15.131 1.00 95.06 197 ALA A N 1
ATOM 1296 C CA . ALA A 1 197 ? 11.623 -2.590 -16.533 1.00 95.06 197 ALA A CA 1
ATOM 1297 C C . ALA A 1 197 ? 10.327 -1.983 -17.078 1.00 95.06 197 ALA A C 1
ATOM 1299 O O . ALA A 1 197 ? 9.427 -1.687 -16.313 1.00 95.06 197 ALA A O 1
ATOM 1300 N N . LYS A 1 198 ? 10.153 -1.836 -18.394 1.00 93.31 198 LYS A N 1
ATOM 1301 C CA . LYS A 1 198 ? 8.855 -1.369 -18.923 1.00 93.31 198 LYS A CA 1
ATOM 1302 C C . LYS A 1 198 ? 7.726 -2.358 -18.635 1.00 93.31 198 LYS A C 1
ATOM 1304 O O . LYS A 1 198 ? 6.650 -1.977 -18.186 1.00 93.31 198 LYS A O 1
ATOM 1309 N N . THR A 1 199 ? 7.981 -3.641 -18.874 1.00 95.31 199 THR A N 1
ATOM 1310 C CA . THR A 1 199 ? 7.059 -4.739 -18.573 1.00 95.31 199 THR A CA 1
ATOM 1311 C C . THR A 1 199 ? 7.832 -5.989 -18.150 1.00 95.31 199 THR A C 1
ATOM 1313 O O . THR A 1 199 ? 9.034 -6.107 -18.400 1.00 95.31 199 THR A O 1
ATOM 1316 N N . CYS A 1 200 ? 7.137 -6.971 -17.565 1.00 96.62 200 CYS A N 1
ATOM 1317 C CA . CYS A 1 200 ? 7.741 -8.282 -17.288 1.00 96.62 200 CYS A CA 1
ATOM 1318 C C . CYS A 1 200 ? 8.158 -9.007 -18.572 1.00 96.62 200 CYS A C 1
ATOM 1320 O O . CYS A 1 200 ? 9.096 -9.797 -18.547 1.00 96.62 200 CYS A O 1
ATOM 1322 N N . LYS A 1 201 ? 7.482 -8.733 -19.696 1.00 96.44 201 LYS A N 1
ATOM 1323 C CA . LYS A 1 201 ? 7.851 -9.284 -21.000 1.00 96.44 201 LYS A CA 1
ATOM 1324 C C . LYS A 1 201 ? 9.218 -8.767 -21.444 1.00 96.44 201 LYS A C 1
ATOM 1326 O O . LYS A 1 201 ? 10.061 -9.573 -21.824 1.00 96.44 201 LYS A O 1
ATOM 1331 N N . ASP A 1 202 ? 9.448 -7.457 -21.352 1.00 93.94 202 ASP A N 1
ATOM 1332 C CA . ASP A 1 202 ? 10.739 -6.850 -21.709 1.00 93.94 202 ASP A CA 1
ATOM 1333 C C . ASP A 1 202 ? 11.864 -7.384 -20.815 1.00 93.94 202 ASP A C 1
ATOM 1335 O O . ASP A 1 202 ? 12.963 -7.679 -21.292 1.00 93.94 202 ASP A O 1
ATOM 1339 N N . LEU A 1 203 ? 11.567 -7.549 -19.522 1.00 95.19 203 LEU A N 1
ATOM 1340 C CA . LEU A 1 203 ? 12.488 -8.123 -18.550 1.00 95.19 203 LEU A CA 1
ATOM 1341 C C . LEU A 1 203 ? 12.829 -9.581 -18.899 1.00 95.19 203 LEU A C 1
ATOM 1343 O O . LEU A 1 203 ? 14.004 -9.928 -18.971 1.00 95.19 203 LEU A O 1
ATOM 1347 N N . ALA A 1 204 ? 11.826 -10.409 -19.197 1.00 95.88 204 ALA A N 1
ATOM 1348 C CA . ALA A 1 204 ? 12.009 -11.811 -19.573 1.00 95.88 204 ALA A CA 1
ATOM 1349 C C . ALA A 1 204 ? 12.765 -11.993 -20.902 1.00 95.88 204 ALA A C 1
ATOM 1351 O O . ALA A 1 204 ? 13.465 -12.985 -21.088 1.00 95.88 204 ALA A O 1
ATOM 1352 N N . GLU A 1 205 ? 12.639 -11.050 -21.841 1.00 93.44 205 GLU A N 1
ATOM 1353 C CA . GLU A 1 205 ? 13.383 -11.077 -23.107 1.00 93.44 205 GLU A CA 1
ATOM 1354 C C . GLU A 1 205 ? 14.875 -10.771 -22.926 1.00 93.44 205 GLU A C 1
ATOM 1356 O O . GLU A 1 205 ? 15.704 -11.341 -23.635 1.00 93.44 205 GLU A O 1
ATOM 1361 N N . HIS A 1 206 ? 15.227 -9.911 -21.967 1.00 92.25 206 HIS A N 1
ATOM 1362 C CA . HIS A 1 206 ? 16.622 -9.556 -21.686 1.00 92.25 206 HIS A CA 1
ATOM 1363 C C . HIS A 1 206 ? 17.284 -10.469 -20.648 1.00 92.25 206 HIS A C 1
ATOM 1365 O O . HIS A 1 206 ? 18.503 -10.650 -20.688 1.00 92.25 206 HIS A O 1
ATOM 1371 N N . TYR A 1 207 ? 16.495 -11.043 -19.740 1.00 94.56 207 TYR A N 1
ATOM 1372 C CA . TYR A 1 207 ? 16.950 -11.875 -18.629 1.00 94.56 207 TYR A CA 1
ATOM 1373 C C . TYR A 1 207 ? 16.144 -13.183 -18.572 1.00 94.56 207 TYR A C 1
ATOM 1375 O O . TYR A 1 207 ? 15.339 -13.374 -17.661 1.00 94.56 207 TYR A O 1
ATOM 1383 N N . PRO A 1 208 ? 16.350 -14.106 -19.528 1.00 92.94 208 PRO A N 1
ATOM 1384 C CA . PRO A 1 208 ? 15.594 -15.360 -19.591 1.00 92.94 208 PRO A CA 1
ATOM 1385 C C . PRO A 1 208 ? 15.872 -16.302 -18.409 1.00 92.94 208 PRO A C 1
ATOM 1387 O O . PRO A 1 208 ? 15.053 -17.169 -18.123 1.00 92.94 208 PRO A O 1
ATOM 1390 N N . ASP A 1 209 ? 17.000 -16.123 -17.714 1.00 95.69 209 ASP A N 1
ATOM 1391 C CA . ASP A 1 209 ? 17.389 -16.927 -16.546 1.00 95.69 209 ASP A CA 1
ATOM 1392 C C . ASP A 1 209 ? 16.772 -16.422 -15.225 1.00 95.69 209 ASP A C 1
ATOM 1394 O O . ASP A 1 209 ? 17.014 -16.999 -14.162 1.00 95.69 209 ASP A O 1
ATOM 1398 N N . TYR A 1 210 ? 16.019 -15.316 -15.252 1.00 95.75 210 TYR A N 1
ATOM 1399 C CA . TYR A 1 210 ? 15.304 -14.832 -14.071 1.00 95.75 210 TYR A CA 1
ATOM 1400 C C . TYR A 1 210 ? 14.173 -15.792 -13.685 1.00 95.75 210 TYR A C 1
ATOM 1402 O O . TYR A 1 210 ? 13.598 -16.482 -14.524 1.00 95.75 210 TYR A O 1
ATOM 1410 N N . GLN A 1 211 ? 13.863 -15.843 -12.391 1.00 96.06 211 GLN A N 1
ATOM 1411 C CA . GLN A 1 211 ? 12.800 -16.697 -11.862 1.00 96.06 211 GLN A CA 1
ATOM 1412 C C . GLN A 1 211 ? 11.460 -15.961 -11.853 1.00 96.06 211 GLN A C 1
ATOM 1414 O O . GLN A 1 211 ? 11.413 -14.732 -11.872 1.00 96.06 211 GLN A O 1
ATOM 1419 N N . ASP A 1 212 ? 10.372 -16.722 -11.774 1.00 94.00 212 ASP A N 1
ATOM 1420 C CA . ASP A 1 212 ? 9.039 -16.170 -11.553 1.00 94.00 212 ASP A CA 1
ATOM 1421 C C . ASP A 1 212 ? 8.963 -15.588 -10.125 1.00 94.00 212 ASP A C 1
ATOM 1423 O O . ASP A 1 212 ? 8.902 -16.319 -9.133 1.00 94.00 212 ASP A O 1
ATOM 1427 N N . ASP A 1 213 ? 9.023 -14.262 -10.003 1.00 90.88 213 ASP A N 1
ATOM 1428 C CA . ASP A 1 213 ? 9.040 -13.542 -8.723 1.00 90.88 213 ASP A CA 1
ATOM 1429 C C . ASP A 1 213 ? 8.548 -12.096 -8.909 1.00 90.88 213 ASP A C 1
ATOM 1431 O O . ASP A 1 213 ? 8.063 -11.681 -9.964 1.00 90.88 213 ASP A O 1
ATOM 1435 N N . PHE A 1 214 ? 8.654 -11.304 -7.852 1.00 89.00 214 PHE A N 1
ATOM 1436 C CA . PHE A 1 214 ? 8.340 -9.894 -7.848 1.00 89.00 214 PHE A CA 1
ATOM 1437 C C . PHE A 1 214 ? 9.453 -9.026 -8.408 1.00 89.00 214 PHE A C 1
ATOM 1439 O O . PHE A 1 214 ? 10.569 -9.018 -7.888 1.00 89.00 214 PHE A O 1
ATOM 1446 N N . TYR A 1 215 ? 9.073 -8.165 -9.343 1.00 94.19 215 TYR A N 1
ATOM 1447 C CA . TYR A 1 215 ? 9.939 -7.150 -9.927 1.00 94.19 215 TYR A CA 1
ATOM 1448 C C . TYR A 1 215 ? 9.221 -5.800 -9.969 1.00 94.19 215 TYR A C 1
ATOM 1450 O O . TYR A 1 215 ? 8.009 -5.702 -9.748 1.00 94.19 215 TYR A O 1
ATOM 1458 N N . PHE A 1 216 ? 9.987 -4.747 -10.224 1.00 94.44 216 PHE A N 1
ATOM 1459 C CA . PHE A 1 216 ? 9.469 -3.406 -10.453 1.00 94.44 216 PHE A CA 1
ATOM 1460 C C . PHE A 1 216 ? 9.379 -3.137 -11.947 1.00 94.44 216 PHE A C 1
ATOM 1462 O O . PHE A 1 216 ? 10.336 -3.374 -12.692 1.00 94.44 216 PHE A O 1
ATOM 1469 N N . ILE A 1 217 ? 8.219 -2.635 -12.364 1.00 94.94 217 ILE A N 1
ATOM 1470 C CA . ILE A 1 217 ? 7.986 -2.186 -13.726 1.00 94.94 217 ILE A CA 1
ATOM 1471 C C . ILE A 1 217 ? 7.487 -0.744 -13.762 1.00 94.94 217 ILE A C 1
ATOM 1473 O O . ILE A 1 217 ? 6.789 -0.298 -12.858 1.00 94.94 217 ILE A O 1
ATOM 1477 N N . ASP A 1 218 ? 7.810 -0.041 -14.834 1.00 95.00 218 ASP A N 1
ATOM 1478 C CA . ASP A 1 218 ? 7.398 1.327 -15.117 1.00 95.00 218 ASP A CA 1
ATOM 1479 C C . ASP A 1 218 ? 6.925 1.418 -16.585 1.00 95.00 218 ASP A C 1
ATOM 1481 O O . ASP A 1 218 ? 7.702 1.740 -17.493 1.00 95.00 218 ASP A O 1
ATOM 1485 N N . PRO A 1 219 ? 5.658 1.049 -16.862 1.00 93.19 219 PRO A N 1
ATOM 1486 C CA . PRO A 1 219 ? 5.117 1.048 -18.220 1.00 93.19 219 PRO A CA 1
ATOM 1487 C C . PRO A 1 219 ? 4.960 2.452 -18.813 1.00 93.19 219 PRO A C 1
ATOM 1489 O O . PRO A 1 219 ? 5.044 2.613 -20.034 1.00 93.19 219 PRO A O 1
ATOM 1492 N N . ASN A 1 220 ? 4.699 3.456 -17.970 1.00 90.38 220 ASN A N 1
ATOM 1493 C CA . ASN A 1 220 ? 4.561 4.858 -18.366 1.00 90.38 220 ASN A CA 1
ATOM 1494 C C . ASN A 1 220 ? 5.916 5.545 -18.566 1.00 90.38 220 ASN A C 1
ATOM 1496 O O . ASN A 1 220 ? 5.992 6.507 -19.335 1.00 90.38 220 ASN A O 1
ATOM 1500 N N . GLY A 1 221 ? 6.980 5.025 -17.956 1.00 86.38 221 GLY A N 1
ATOM 1501 C CA . GLY A 1 221 ? 8.293 5.643 -17.971 1.00 86.38 221 GLY A CA 1
ATOM 1502 C C . GLY A 1 221 ? 8.308 6.963 -17.196 1.00 86.38 221 GLY A C 1
ATOM 1503 O O . GLY A 1 221 ? 7.353 7.362 -16.532 1.00 86.38 221 GLY A O 1
ATOM 1504 N N . GLY A 1 222 ? 9.382 7.727 -17.387 1.00 84.94 222 GLY A N 1
ATOM 1505 C CA . GLY A 1 222 ? 9.535 9.030 -16.750 1.00 84.94 222 GLY A CA 1
ATOM 1506 C C . GLY A 1 222 ? 10.263 8.904 -15.420 1.00 84.94 222 GLY A C 1
ATOM 1507 O O . GLY A 1 222 ? 11.472 8.673 -15.416 1.00 84.94 222 GLY A O 1
ATOM 1508 N N . THR A 1 223 ? 9.565 9.137 -14.309 1.00 87.31 223 THR A N 1
ATOM 1509 C CA . THR A 1 223 ? 10.173 9.021 -12.978 1.00 87.31 223 THR A CA 1
ATOM 1510 C C . THR A 1 223 ? 10.102 7.577 -12.505 1.00 87.31 223 THR A C 1
ATOM 1512 O O . THR A 1 223 ? 9.082 6.937 -12.635 1.00 87.31 223 THR A O 1
ATOM 1515 N N . VAL A 1 224 ? 11.165 7.049 -11.903 1.00 88.62 224 VAL A N 1
ATOM 1516 C CA . VAL A 1 224 ? 11.141 5.673 -11.367 1.00 88.62 224 VAL A CA 1
ATOM 1517 C C . VAL A 1 224 ? 10.373 5.565 -10.039 1.00 88.62 224 VAL A C 1
ATOM 1519 O O . VAL A 1 224 ? 10.208 4.479 -9.492 1.00 88.62 224 VAL A O 1
ATOM 1522 N N . ILE A 1 225 ? 9.923 6.696 -9.484 1.00 82.56 225 ILE A N 1
ATOM 1523 C CA . ILE A 1 225 ? 9.298 6.784 -8.155 1.00 82.56 225 ILE A CA 1
ATOM 1524 C C . ILE A 1 225 ? 7.894 6.160 -8.136 1.00 82.56 225 ILE A C 1
ATOM 1526 O O . ILE A 1 225 ? 7.491 5.616 -7.109 1.00 82.56 225 ILE A O 1
ATOM 1530 N N . ASP A 1 226 ? 7.151 6.231 -9.240 1.00 82.81 226 ASP A N 1
ATOM 1531 C CA . ASP A 1 226 ? 5.810 5.651 -9.389 1.00 82.81 226 ASP A CA 1
ATOM 1532 C C . ASP A 1 226 ? 5.826 4.236 -9.990 1.00 82.81 226 ASP A C 1
ATOM 1534 O O . ASP A 1 226 ? 4.766 3.682 -10.288 1.00 82.81 226 ASP A O 1
ATOM 1538 N N . ALA A 1 227 ? 7.007 3.616 -10.097 1.00 90.00 227 ALA A N 1
ATOM 1539 C CA . ALA A 1 227 ? 7.150 2.250 -10.578 1.00 90.00 227 ALA A CA 1
ATOM 1540 C C . ALA A 1 227 ? 6.295 1.263 -9.762 1.00 90.00 227 ALA A C 1
ATOM 1542 O O . ALA A 1 227 ? 6.298 1.230 -8.525 1.00 90.00 227 ALA A O 1
ATOM 1543 N N . ALA A 1 228 ? 5.581 0.400 -10.476 1.00 88.44 228 ALA A N 1
ATOM 1544 C CA . ALA A 1 228 ? 4.692 -0.593 -9.907 1.00 88.44 228 ALA A CA 1
ATOM 1545 C C . ALA A 1 228 ? 5.450 -1.879 -9.562 1.00 88.44 228 ALA A C 1
ATOM 1547 O O . ALA A 1 228 ? 6.140 -2.468 -10.395 1.00 88.44 228 ALA A O 1
ATOM 1548 N N . ARG A 1 229 ? 5.254 -2.380 -8.339 1.00 89.56 229 ARG A N 1
ATOM 1549 C CA . ARG A 1 229 ? 5.692 -3.727 -7.957 1.00 89.56 229 ARG A CA 1
ATOM 1550 C C . ARG A 1 229 ? 4.669 -4.752 -8.445 1.00 89.56 229 ARG A C 1
ATOM 1552 O O . ARG A 1 229 ? 3.519 -4.730 -8.010 1.00 89.56 229 ARG A O 1
ATOM 1559 N N . VAL A 1 230 ? 5.096 -5.669 -9.303 1.00 91.50 230 VAL A N 1
ATOM 1560 C CA . VAL A 1 230 ? 4.247 -6.692 -9.934 1.00 91.50 230 VAL A CA 1
ATOM 1561 C C . VAL A 1 230 ? 4.864 -8.074 -9.774 1.00 91.50 230 VAL A C 1
ATOM 1563 O O . VAL A 1 230 ? 6.062 -8.192 -9.521 1.00 91.50 230 VAL A O 1
ATOM 1566 N N . TYR A 1 231 ? 4.055 -9.120 -9.921 1.00 91.06 231 TYR A N 1
ATOM 1567 C CA . TYR A 1 231 ? 4.564 -10.482 -10.038 1.00 91.06 231 TYR A CA 1
ATOM 1568 C C . TYR A 1 231 ? 4.825 -10.778 -11.520 1.00 91.06 231 TYR A C 1
ATOM 1570 O O . TYR A 1 231 ? 3.910 -10.702 -12.344 1.00 91.06 231 TYR A O 1
ATOM 1578 N N . CYS A 1 232 ? 6.076 -11.056 -11.875 1.00 94.88 232 CYS A N 1
ATOM 1579 C CA . CYS A 1 232 ? 6.461 -11.414 -13.232 1.00 94.88 232 CYS A CA 1
ATOM 1580 C C . CYS A 1 232 ? 6.606 -12.921 -13.339 1.00 94.88 232 CYS A C 1
ATOM 1582 O O . CYS A 1 232 ? 7.457 -13.508 -12.677 1.00 94.88 232 CYS A O 1
ATOM 1584 N N . LYS A 1 233 ? 5.835 -13.529 -14.237 1.00 94.88 233 LYS A N 1
ATOM 1585 C CA . LYS A 1 233 ? 6.107 -14.895 -14.677 1.00 94.88 233 LYS A CA 1
ATOM 1586 C C . LYS A 1 233 ? 7.036 -14.813 -15.877 1.00 94.88 233 LYS A C 1
ATOM 1588 O O . LYS A 1 233 ? 6.585 -14.585 -16.997 1.00 94.88 233 LYS A O 1
ATOM 1593 N N . ILE A 1 234 ? 8.334 -14.923 -15.633 1.00 96.06 234 ILE A N 1
ATOM 1594 C CA . ILE A 1 234 ? 9.378 -14.903 -16.661 1.00 96.06 234 ILE A CA 1
ATOM 1595 C C . ILE A 1 234 ? 9.192 -16.083 -17.620 1.00 96.06 234 ILE A C 1
ATOM 1597 O O . ILE A 1 234 ? 9.311 -15.909 -18.834 1.00 96.06 234 ILE A O 1
ATOM 1601 N N . SER A 1 235 ? 8.785 -17.242 -17.093 1.00 94.88 235 SER A N 1
ATOM 1602 C CA . SER A 1 235 ? 8.506 -18.463 -17.858 1.00 94.88 235 SER A CA 1
ATOM 1603 C C . SER A 1 235 ? 7.438 -18.274 -18.949 1.00 94.88 235 SER A C 1
ATOM 1605 O O . SER A 1 235 ? 7.592 -18.771 -20.067 1.00 94.88 235 SER A O 1
ATOM 1607 N N . THR A 1 236 ? 6.375 -17.519 -18.653 1.00 96.06 236 THR A N 1
ATOM 1608 C 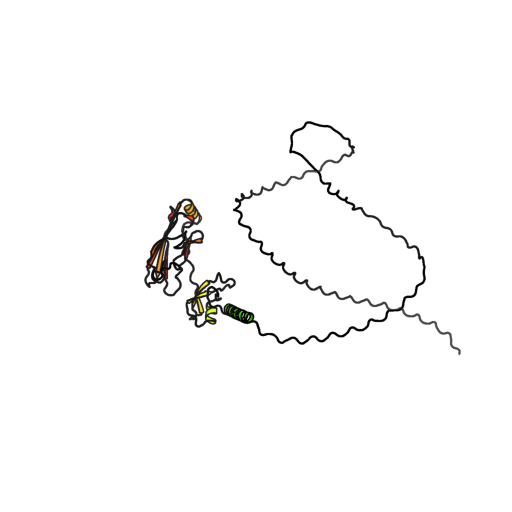CA . THR A 1 236 ? 5.246 -17.252 -19.566 1.00 96.06 236 THR A CA 1
ATOM 1609 C C . THR A 1 236 ? 5.237 -15.832 -20.135 1.00 96.06 236 THR A C 1
ATOM 1611 O O . THR A 1 236 ? 4.406 -15.518 -20.98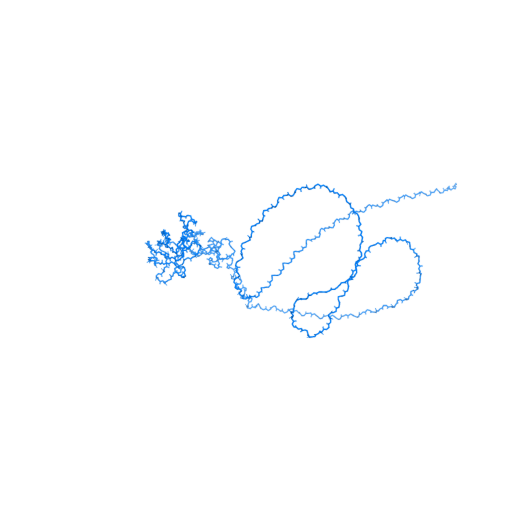8 1.00 96.06 236 THR A O 1
ATOM 1614 N N . LYS A 1 237 ? 6.178 -14.979 -19.711 1.00 96.12 237 LYS A N 1
ATOM 1615 C CA . LYS A 1 237 ? 6.272 -13.544 -20.034 1.00 96.12 237 LYS A CA 1
ATOM 1616 C C . LYS A 1 237 ? 5.042 -12.730 -19.615 1.00 96.12 237 LYS A C 1
ATOM 1618 O O . LYS A 1 237 ? 4.707 -11.731 -20.254 1.00 96.12 237 LYS A O 1
ATOM 1623 N N . GLU A 1 238 ? 4.363 -13.143 -18.549 1.00 95.31 238 GLU A N 1
ATOM 1624 C CA . GLU A 1 238 ? 3.167 -12.464 -18.046 1.00 95.31 238 GLU A CA 1
ATOM 1625 C C . GLU A 1 238 ? 3.520 -11.392 -17.006 1.00 95.31 238 GLU A C 1
ATOM 1627 O O . GLU A 1 238 ? 4.403 -11.566 -16.162 1.00 95.31 238 GLU A O 1
ATOM 1632 N N . THR A 1 239 ? 2.776 -10.284 -17.040 1.00 95.12 239 THR A N 1
ATOM 1633 C CA . THR A 1 239 ? 2.775 -9.258 -15.993 1.00 95.12 239 THR A CA 1
ATOM 1634 C C . THR A 1 239 ? 1.516 -9.406 -15.151 1.00 95.12 239 THR A C 1
ATOM 1636 O O . THR A 1 239 ? 0.421 -9.073 -15.601 1.00 95.12 239 THR A O 1
ATOM 1639 N N . CYS A 1 240 ? 1.664 -9.887 -13.919 1.00 89.12 240 CYS A N 1
ATOM 1640 C CA . CYS A 1 240 ? 0.561 -10.041 -12.980 1.00 89.12 240 CYS A CA 1
ATOM 1641 C C . CYS A 1 240 ? 0.551 -8.863 -11.997 1.00 89.12 240 CYS A C 1
ATOM 1643 O O . CYS A 1 240 ? 1.392 -8.758 -11.100 1.00 89.12 240 CYS A O 1
ATOM 1645 N N . VAL A 1 241 ? -0.419 -7.965 -12.164 1.00 87.81 241 VAL A N 1
ATOM 1646 C CA . VAL A 1 241 ? -0.645 -6.859 -11.228 1.00 87.81 241 VAL A CA 1
ATOM 1647 C C . VAL A 1 241 ? -1.353 -7.408 -9.996 1.00 87.81 241 VAL A C 1
ATOM 1649 O O . VAL A 1 241 ? -2.467 -7.924 -10.087 1.00 87.81 241 VAL A O 1
ATOM 1652 N N . VAL A 1 242 ? -0.700 -7.309 -8.840 1.00 73.19 242 VAL A N 1
ATOM 1653 C CA . VAL A 1 242 ? -1.295 -7.737 -7.572 1.00 73.19 242 VAL A CA 1
ATOM 1654 C C . VAL A 1 242 ? -2.362 -6.712 -7.171 1.00 73.19 242 VAL A C 1
ATOM 1656 O O . VAL A 1 242 ? -2.082 -5.511 -7.224 1.00 73.19 242 VAL A O 1
ATOM 1659 N N . PRO A 1 243 ? -3.583 -7.138 -6.795 1.00 66.25 243 PRO A N 1
ATOM 1660 C CA . PRO A 1 243 ? -4.629 -6.212 -6.383 1.00 66.25 243 PRO A CA 1
ATOM 1661 C C . PRO A 1 243 ? -4.150 -5.328 -5.222 1.00 66.25 243 PRO A C 1
ATOM 1663 O O . PRO A 1 243 ? -3.668 -5.815 -4.200 1.00 66.25 243 PRO A O 1
ATOM 1666 N N . SER A 1 244 ? -4.289 -4.015 -5.409 1.00 63.31 244 SER A N 1
ATOM 1667 C CA . SER A 1 244 ? -4.105 -2.979 -4.385 1.00 63.31 244 SER A CA 1
ATOM 1668 C C . SER A 1 244 ? -5.467 -2.670 -3.721 1.00 63.31 244 SER A C 1
ATOM 1670 O O . SER A 1 244 ? -6.495 -3.162 -4.185 1.00 63.31 244 SER A O 1
ATOM 1672 N N . PRO A 1 245 ? -5.523 -1.932 -2.607 1.00 63.38 245 PRO A N 1
ATOM 1673 C CA . PRO A 1 245 ? -5.938 -2.421 -1.302 1.00 63.38 245 PRO A CA 1
ATOM 1674 C C . PRO A 1 245 ? -7.475 -2.415 -1.106 1.00 63.38 245 PRO A C 1
ATOM 1676 O O . PRO A 1 245 ? -8.218 -1.802 -1.878 1.00 63.38 245 PRO A O 1
ATOM 1679 N N . ILE A 1 246 ? -7.967 -3.162 -0.105 1.00 73.31 246 ILE A N 1
ATOM 1680 C CA . ILE A 1 246 ? -9.409 -3.363 0.133 1.00 73.31 246 ILE A CA 1
ATOM 1681 C C . ILE A 1 246 ? -10.044 -2.047 0.588 1.00 73.31 246 ILE A C 1
ATOM 1683 O O . ILE A 1 246 ? -9.935 -1.675 1.757 1.00 73.31 246 ILE A O 1
ATOM 1687 N N . LYS A 1 247 ? -10.750 -1.370 -0.325 1.00 83.75 247 LYS A N 1
ATOM 1688 C CA . LYS A 1 247 ? -11.517 -0.163 -0.006 1.00 83.75 247 LYS A CA 1
ATOM 1689 C C . LYS A 1 247 ? -12.841 -0.509 0.663 1.00 83.75 247 LYS A C 1
ATOM 1691 O O . LYS A 1 247 ? -13.634 -1.288 0.135 1.00 83.75 247 LYS A O 1
ATOM 1696 N N . PHE A 1 248 ? -13.115 0.141 1.787 1.00 88.62 248 PHE A N 1
ATOM 1697 C CA . PHE A 1 248 ? -14.361 -0.025 2.522 1.00 88.62 248 PHE A CA 1
ATOM 1698 C C . PHE A 1 248 ? -15.345 1.108 2.263 1.00 88.62 248 PHE A C 1
ATOM 1700 O O . PHE A 1 248 ? -15.013 2.299 2.281 1.00 88.62 248 PHE A O 1
ATOM 1707 N N . SER A 1 249 ? -16.600 0.712 2.080 1.00 87.50 249 SER A N 1
ATOM 1708 C CA . SER A 1 249 ? -17.743 1.614 2.061 1.00 87.50 249 SER A CA 1
ATOM 1709 C C . SER A 1 249 ? -18.598 1.389 3.304 1.00 87.50 249 SER A C 1
ATOM 1711 O O . SER A 1 249 ? -18.646 0.295 3.864 1.00 87.50 249 SER A O 1
ATOM 1713 N N . TYR A 1 250 ? -19.267 2.451 3.741 1.00 91.69 250 TYR A N 1
ATOM 1714 C CA . TYR A 1 250 ? -20.138 2.447 4.909 1.00 91.69 250 TYR A CA 1
ATOM 1715 C C . TYR A 1 250 ? -21.534 2.871 4.473 1.00 91.69 250 TYR A C 1
ATOM 1717 O O . TYR A 1 250 ? -21.685 3.658 3.541 1.00 91.69 250 TYR A O 1
ATOM 1725 N N . LYS A 1 251 ? -22.563 2.348 5.148 1.00 93.81 251 LYS A N 1
ATOM 1726 C CA . LYS A 1 251 ? -23.964 2.674 4.833 1.00 93.81 251 LYS A CA 1
ATOM 1727 C C . LYS A 1 251 ? -24.304 4.144 5.101 1.00 93.81 251 LYS A C 1
ATOM 1729 O O . LYS A 1 251 ? -25.174 4.693 4.435 1.00 93.81 251 LYS A O 1
ATOM 1734 N N . ALA A 1 252 ? -23.649 4.759 6.085 1.00 91.56 252 ALA A N 1
ATOM 1735 C CA . ALA A 1 252 ? -23.797 6.180 6.368 1.00 91.56 252 ALA A CA 1
ATOM 1736 C C . ALA A 1 252 ? -23.039 7.012 5.326 1.00 91.56 252 ALA A C 1
ATOM 1738 O O . ALA A 1 252 ? -21.896 6.697 4.986 1.00 91.56 252 ALA A O 1
ATOM 1739 N N . ASP A 1 253 ? -23.667 8.086 4.842 1.00 92.88 253 ASP A N 1
ATOM 1740 C CA . ASP A 1 253 ? -23.006 9.018 3.932 1.00 92.88 253 ASP A CA 1
ATOM 1741 C C . ASP A 1 253 ? -21.873 9.792 4.639 1.00 92.88 253 ASP A C 1
ATOM 1743 O O . ASP A 1 253 ? -21.791 9.860 5.871 1.00 92.88 253 ASP A O 1
ATOM 1747 N N . GLY A 1 254 ? -20.980 10.399 3.853 1.00 92.00 254 GLY A N 1
ATOM 1748 C CA . GLY A 1 254 ? -19.833 11.127 4.398 1.00 92.00 254 GLY A CA 1
ATOM 1749 C C . GLY A 1 254 ? -20.200 12.341 5.263 1.00 92.00 254 GLY A C 1
ATOM 1750 O O . GLY A 1 254 ? -19.418 12.706 6.138 1.00 92.00 254 GLY A O 1
ATOM 1751 N N . ARG A 1 255 ? -21.379 12.952 5.069 1.00 95.00 255 ARG A N 1
ATOM 1752 C CA . ARG A 1 255 ? -21.845 14.100 5.869 1.00 95.00 255 ARG A CA 1
ATOM 1753 C C . ARG A 1 255 ? -22.293 13.641 7.252 1.00 95.00 255 ARG A C 1
ATOM 1755 O O . ARG A 1 255 ? -21.914 14.258 8.242 1.00 95.00 255 ARG A O 1
ATOM 1762 N N . GLN A 1 256 ? -23.037 12.537 7.320 1.00 96.00 256 GLN A N 1
ATOM 1763 C CA . GLN A 1 256 ? -23.445 11.916 8.581 1.00 96.00 256 GLN A CA 1
ATOM 1764 C C . GLN A 1 256 ? -22.224 11.463 9.383 1.00 96.00 256 GLN A C 1
ATOM 1766 O O . GLN A 1 256 ? -22.129 11.749 10.573 1.00 96.00 256 GLN A O 1
ATOM 1771 N N . ILE A 1 257 ? -21.245 10.832 8.724 1.00 96.00 257 ILE A N 1
ATOM 1772 C CA . ILE A 1 257 ? -19.994 10.428 9.377 1.00 96.00 257 ILE A CA 1
ATOM 1773 C C . ILE A 1 257 ? -19.236 11.650 9.907 1.00 96.00 257 ILE A C 1
ATOM 1775 O O . ILE A 1 257 ? -18.853 11.654 11.071 1.00 96.00 257 ILE A O 1
ATOM 1779 N N . LYS A 1 258 ? -19.064 12.715 9.110 1.00 96.19 258 LYS A N 1
ATOM 1780 C CA . LYS A 1 258 ? -18.407 13.951 9.578 1.00 96.19 258 LYS A CA 1
ATOM 1781 C C . LYS A 1 258 ? -19.135 14.574 10.773 1.00 96.19 258 LYS A C 1
ATOM 1783 O O . LYS A 1 258 ? -18.475 15.039 11.694 1.00 96.19 258 LYS A O 1
ATOM 1788 N N . MET A 1 259 ? -20.467 14.536 10.805 1.00 97.25 259 MET A N 1
ATOM 1789 C CA . MET A 1 259 ? -21.232 15.007 11.963 1.00 97.25 259 MET A CA 1
ATOM 1790 C C . MET A 1 259 ? -20.966 14.148 13.207 1.00 97.25 259 MET A C 1
ATOM 1792 O O . MET A 1 259 ? -20.691 14.686 14.275 1.00 97.25 259 MET A O 1
ATOM 1796 N N . LEU A 1 260 ? -20.959 12.817 13.070 1.00 97.12 260 LEU A N 1
ATOM 1797 C CA . LEU A 1 260 ? -20.608 11.905 14.165 1.00 97.12 260 LEU A CA 1
ATOM 1798 C C . LEU A 1 260 ? -19.185 12.144 14.688 1.00 97.12 260 LEU A C 1
ATOM 1800 O O . LEU A 1 260 ? -18.985 12.113 15.901 1.00 97.12 260 LEU A O 1
ATOM 1804 N N . GLN A 1 261 ? -18.232 12.441 13.796 1.00 96.69 261 GLN A N 1
ATOM 1805 C CA . GLN A 1 261 ? -16.849 12.777 14.150 1.00 96.69 261 GLN A CA 1
ATOM 1806 C C . GLN A 1 261 ? -16.734 14.074 14.970 1.00 96.69 261 GLN A C 1
ATOM 1808 O O . GLN A 1 261 ? -15.816 14.194 15.773 1.00 96.69 261 GLN A O 1
ATOM 1813 N N . VAL A 1 262 ? -17.631 15.044 14.758 1.00 96.50 262 VAL A N 1
ATOM 1814 C CA . VAL A 1 262 ? -17.641 16.330 15.483 1.00 96.50 262 VAL A CA 1
ATOM 1815 C C . VAL A 1 262 ? -18.358 16.220 16.829 1.00 96.50 262 VAL A C 1
ATOM 1817 O O . VAL A 1 262 ? -17.972 16.886 17.785 1.00 96.50 262 VAL A O 1
ATOM 1820 N N . LEU A 1 263 ? -19.411 15.402 16.910 1.00 97.44 263 LEU A N 1
ATOM 1821 C CA . LEU A 1 263 ? -20.260 15.302 18.102 1.00 97.44 263 L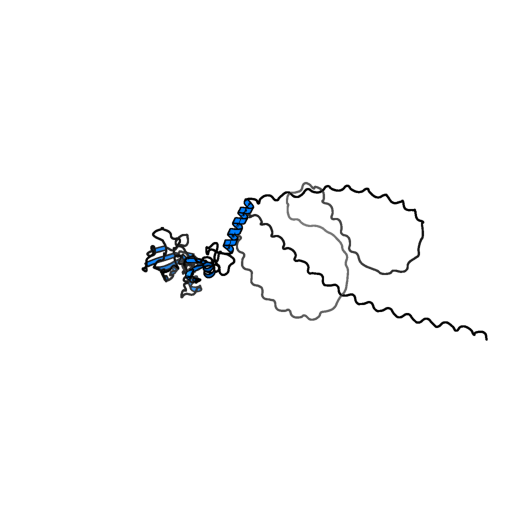EU A CA 1
ATOM 1822 C C . LEU A 1 263 ? -19.665 14.449 19.231 1.00 97.44 263 LEU A C 1
ATOM 1824 O O . LEU A 1 263 ? -20.131 14.549 20.364 1.00 97.44 263 LEU A O 1
ATOM 1828 N N . HIS A 1 264 ? -18.665 13.622 18.936 1.00 97.94 264 HIS A N 1
ATOM 1829 C CA . HIS A 1 264 ? -18.060 12.698 19.895 1.00 97.94 264 HIS A CA 1
ATOM 1830 C C . HIS A 1 264 ? -16.598 13.052 20.153 1.00 97.94 264 HIS A C 1
ATOM 1832 O O . HIS A 1 264 ? -15.969 13.761 19.370 1.00 97.94 264 HIS A O 1
ATOM 1838 N N . GLN A 1 265 ? -16.053 12.555 21.262 1.00 96.50 265 GLN A N 1
ATOM 1839 C CA . GLN A 1 265 ? -14.650 12.784 21.623 1.00 96.50 265 GLN A CA 1
ATOM 1840 C C . GLN A 1 265 ? -13.769 11.593 21.267 1.00 96.50 265 GLN A C 1
ATOM 1842 O O . GLN A 1 265 ? -12.564 11.758 21.108 1.00 96.50 265 GLN A O 1
ATOM 1847 N N . LYS A 1 266 ? -14.349 10.396 21.138 1.00 96.50 266 LYS A N 1
ATOM 1848 C CA . LYS A 1 266 ? -13.609 9.174 20.835 1.00 96.50 266 LYS A CA 1
ATOM 1849 C C . LYS A 1 266 ? -14.266 8.392 19.714 1.00 96.50 266 LYS A C 1
ATOM 1851 O O . LYS A 1 266 ? -15.468 8.502 19.461 1.00 96.50 266 LYS A O 1
ATOM 1856 N N . ALA A 1 267 ? -13.458 7.594 19.033 1.00 96.75 267 ALA A N 1
ATOM 1857 C CA . ALA A 1 267 ? -13.954 6.602 18.101 1.00 96.75 267 ALA A CA 1
ATOM 1858 C C . ALA A 1 267 ? -13.160 5.308 18.223 1.00 96.75 267 ALA A C 1
ATOM 1860 O O . ALA A 1 267 ? -11.941 5.325 18.423 1.00 96.75 267 ALA A O 1
ATOM 1861 N N . SER A 1 268 ? -13.857 4.190 18.057 1.00 96.12 268 SER A N 1
ATOM 1862 C CA . SER A 1 268 ? -13.253 2.869 18.030 1.00 96.12 268 SER A CA 1
ATOM 1863 C C . SER A 1 268 ? -13.736 2.037 16.850 1.00 96.12 268 SER A C 1
ATOM 1865 O O . SER A 1 268 ? -14.865 2.174 16.376 1.00 96.12 268 SER A O 1
ATOM 1867 N N . GLN A 1 269 ? -12.857 1.181 16.342 1.00 96.62 269 GLN A N 1
ATOM 1868 C CA . GLN A 1 269 ? -13.177 0.221 15.297 1.00 96.62 269 GLN A CA 1
ATOM 1869 C C . GLN A 1 269 ? -12.278 -1.007 15.428 1.00 96.62 269 GLN A C 1
ATOM 1871 O O . GLN A 1 269 ? -11.072 -0.885 15.648 1.00 96.62 269 GLN A O 1
ATOM 1876 N N . ASN A 1 270 ? -12.868 -2.186 15.240 1.00 95.94 270 ASN A N 1
ATOM 1877 C CA . ASN A 1 270 ? -12.143 -3.452 15.248 1.00 95.94 270 ASN A CA 1
ATOM 1878 C C . ASN A 1 270 ? -11.986 -3.994 13.831 1.00 95.94 270 ASN A C 1
ATOM 1880 O O . ASN A 1 270 ? -12.869 -3.830 12.989 1.00 95.94 270 ASN A O 1
ATOM 1884 N N . VAL A 1 271 ? -10.876 -4.678 13.581 1.00 96.19 271 VAL A N 1
ATOM 1885 C CA . VAL A 1 271 ? -10.607 -5.371 12.321 1.00 96.19 271 VAL A CA 1
ATOM 1886 C C . VAL A 1 271 ? -10.073 -6.759 12.635 1.00 96.19 271 VAL A C 1
ATOM 1888 O O . VAL A 1 271 ? -9.116 -6.893 13.397 1.00 96.19 271 VAL A O 1
ATOM 1891 N N . THR A 1 272 ? -10.654 -7.788 12.023 1.00 96.94 272 THR A N 1
ATOM 1892 C CA . THR A 1 272 ? -10.105 -9.147 12.085 1.00 96.94 272 THR A CA 1
ATOM 1893 C C . THR A 1 272 ? -9.509 -9.501 10.735 1.00 96.94 272 THR A C 1
ATOM 1895 O O . THR A 1 272 ? -10.199 -9.517 9.717 1.00 96.94 272 THR A O 1
ATOM 1898 N N . PHE A 1 273 ? -8.211 -9.778 10.730 1.00 96.25 273 PHE A N 1
ATOM 1899 C CA . PHE A 1 273 ? -7.479 -10.204 9.550 1.00 96.25 273 PHE A CA 1
ATOM 1900 C C . PHE A 1 273 ? -7.236 -11.706 9.623 1.00 96.25 273 PHE A C 1
ATOM 1902 O O . PHE A 1 273 ? -6.546 -12.175 10.527 1.00 96.25 273 PHE A O 1
ATOM 1909 N N . HIS A 1 274 ? -7.793 -12.452 8.678 1.00 96.69 274 HIS A N 1
ATOM 1910 C CA . HIS A 1 274 ? -7.571 -13.885 8.553 1.00 96.69 274 HIS A CA 1
ATOM 1911 C C . HIS A 1 274 ? -6.434 -14.136 7.578 1.00 96.69 274 HIS A C 1
ATOM 1913 O O . HIS A 1 274 ? -6.421 -13.568 6.491 1.00 96.69 274 HIS A O 1
ATOM 1919 N N . CYS A 1 275 ? -5.491 -14.988 7.957 1.00 95.62 275 CYS A N 1
ATOM 1920 C CA . CYS A 1 275 ? -4.243 -15.177 7.235 1.00 95.62 275 CYS A CA 1
ATOM 1921 C C . CYS A 1 275 ? -3.964 -16.653 6.961 1.00 95.62 275 CYS A C 1
ATOM 1923 O O . CYS A 1 275 ? -4.126 -17.499 7.836 1.00 95.62 275 CYS A O 1
ATOM 1925 N N . ARG A 1 276 ? -3.449 -16.940 5.766 1.00 95.62 276 ARG A N 1
ATOM 1926 C CA . ARG A 1 276 ? -2.750 -18.179 5.419 1.00 95.62 276 ARG A CA 1
ATOM 1927 C C . ARG A 1 276 ? -1.444 -17.808 4.722 1.00 95.62 276 ARG A C 1
ATOM 1929 O O . ARG A 1 276 ? -1.449 -17.037 3.764 1.00 95.62 276 ARG A O 1
ATOM 1936 N N . ASN A 1 277 ? -0.317 -18.314 5.222 1.00 93.94 277 ASN A N 1
ATOM 1937 C CA . ASN A 1 277 ? 1.033 -18.004 4.723 1.00 93.94 277 ASN A CA 1
ATOM 1938 C C . ASN A 1 277 ? 1.404 -16.505 4.635 1.00 93.94 277 ASN A C 1
ATOM 1940 O O . ASN A 1 277 ? 2.338 -16.130 3.915 1.00 93.94 277 ASN A O 1
ATOM 1944 N N . THR A 1 278 ? 0.732 -15.637 5.391 1.00 92.94 278 THR A N 1
ATOM 1945 C CA . THR A 1 278 ? 0.970 -14.184 5.412 1.00 92.94 278 THR A CA 1
ATOM 1946 C C . THR A 1 278 ? 1.110 -13.673 6.840 1.00 92.94 278 THR A C 1
ATOM 1948 O O . THR A 1 278 ? 0.404 -14.127 7.739 1.00 92.94 278 THR A O 1
ATOM 1951 N N . PHE A 1 279 ? 2.004 -12.706 7.047 1.00 94.56 279 PHE A N 1
ATOM 1952 C CA . PHE A 1 279 ? 2.098 -11.982 8.314 1.00 94.56 279 PHE A CA 1
ATOM 1953 C C . PHE A 1 279 ? 1.046 -10.871 8.394 1.00 94.56 279 PHE A C 1
ATOM 1955 O O . PHE A 1 279 ? 0.802 -10.176 7.408 1.00 94.56 279 PHE A O 1
ATOM 1962 N N . ALA A 1 280 ? 0.458 -10.677 9.576 1.00 93.94 280 ALA A N 1
ATOM 1963 C CA . ALA A 1 280 ? -0.482 -9.579 9.828 1.00 93.94 280 ALA A CA 1
ATOM 1964 C C . ALA A 1 280 ? 0.138 -8.446 10.654 1.00 93.94 280 ALA A C 1
ATOM 1966 O O . ALA A 1 280 ? -0.179 -7.279 10.445 1.00 93.94 280 ALA A O 1
ATOM 1967 N N . HIS A 1 281 ? 1.036 -8.754 11.588 1.00 93.81 281 HIS A N 1
ATOM 1968 C CA . HIS A 1 281 ? 1.642 -7.729 12.433 1.00 93.81 281 HIS A CA 1
ATOM 1969 C C . HIS A 1 281 ? 3.128 -7.984 12.684 1.00 93.81 281 HIS A C 1
ATOM 1971 O O . HIS A 1 281 ? 3.964 -7.260 12.135 1.00 93.81 281 HIS A O 1
ATOM 1977 N N . LYS A 1 282 ? 3.473 -9.007 13.473 1.00 93.25 282 LYS A N 1
ATOM 1978 C CA . LYS A 1 282 ? 4.864 -9.302 13.834 1.00 93.25 282 LYS A CA 1
ATOM 1979 C C . LYS A 1 282 ? 5.315 -10.629 13.241 1.00 93.25 282 LYS A C 1
ATOM 1981 O O . LYS A 1 282 ? 4.612 -11.621 13.324 1.00 93.25 282 LYS A O 1
ATOM 1986 N N . ASN A 1 283 ? 6.528 -10.675 12.703 1.00 93.06 283 ASN A N 1
ATOM 1987 C CA . ASN A 1 283 ? 7.195 -11.939 12.410 1.00 93.06 283 ASN A CA 1
ATOM 1988 C C . ASN A 1 283 ? 7.843 -12.468 13.701 1.00 93.06 283 ASN A C 1
ATOM 1990 O O . ASN A 1 283 ? 8.767 -11.840 14.222 1.00 93.06 283 ASN A O 1
ATOM 1994 N N . ALA A 1 284 ? 7.389 -13.614 14.215 1.00 92.50 284 ALA A N 1
ATOM 1995 C CA . ALA A 1 284 ? 7.912 -14.182 15.462 1.00 92.50 284 ALA A CA 1
ATOM 1996 C C . ALA A 1 284 ? 9.378 -14.644 15.375 1.00 92.50 284 ALA A C 1
ATOM 1998 O O . ALA A 1 284 ? 10.075 -14.615 16.384 1.00 92.50 284 ALA A O 1
ATOM 1999 N N . GLN A 1 285 ? 9.872 -15.027 14.191 1.00 90.81 285 GLN A N 1
ATOM 2000 C CA . GLN A 1 285 ? 11.257 -15.482 14.010 1.00 90.81 285 GLN A CA 1
ATOM 2001 C C . GLN A 1 285 ? 12.256 -14.323 14.074 1.00 90.81 285 GLN A C 1
ATOM 2003 O O . GLN A 1 285 ? 13.314 -14.447 14.681 1.00 90.81 285 GLN A O 1
ATOM 2008 N N . THR A 1 286 ? 11.934 -13.195 13.434 1.00 90.81 286 THR A N 1
ATOM 2009 C CA . THR A 1 286 ? 12.842 -12.035 13.337 1.00 90.81 286 THR A CA 1
ATOM 2010 C C . THR A 1 286 ? 12.510 -10.923 14.326 1.00 90.81 286 THR A C 1
ATOM 2012 O O . THR A 1 286 ? 13.282 -9.983 14.486 1.00 90.81 286 THR A O 1
ATOM 2015 N N . GLY A 1 287 ? 11.333 -10.974 14.947 1.00 89.75 287 GLY A N 1
ATOM 2016 C CA . GLY A 1 287 ? 10.793 -9.901 15.776 1.00 89.75 287 GLY A CA 1
ATOM 2017 C C . GLY A 1 287 ? 10.333 -8.661 14.997 1.00 89.75 287 GLY A C 1
ATOM 2018 O O . GLY A 1 287 ? 9.870 -7.707 15.618 1.00 89.75 287 GLY A O 1
ATOM 2019 N N . SER A 1 288 ? 10.445 -8.656 13.664 1.00 88.19 288 SER A N 1
ATOM 2020 C CA . SER A 1 288 ? 10.190 -7.483 12.821 1.00 88.19 288 SER A CA 1
ATOM 2021 C C . SER A 1 288 ? 8.699 -7.235 12.573 1.00 88.19 288 SER A C 1
ATOM 2023 O O . SER A 1 288 ? 7.940 -8.172 12.326 1.00 88.19 288 SER A O 1
ATOM 2025 N N . THR A 1 289 ? 8.298 -5.960 12.553 1.00 88.94 289 THR A N 1
ATOM 2026 C CA . THR A 1 289 ? 6.943 -5.485 12.201 1.00 88.94 289 THR A CA 1
ATOM 2027 C C . THR A 1 289 ? 6.890 -4.758 10.852 1.00 88.94 289 THR A C 1
ATOM 2029 O O . THR A 1 289 ? 5.864 -4.195 10.479 1.00 88.94 289 THR A O 1
ATOM 2032 N N . SER A 1 290 ? 7.982 -4.768 10.077 1.00 86.50 290 SER A N 1
ATOM 2033 C CA . SER A 1 290 ? 8.094 -4.040 8.796 1.00 86.50 290 SER A CA 1
ATOM 2034 C C . SER A 1 290 ? 7.058 -4.465 7.746 1.00 86.50 290 SER A C 1
ATOM 2036 O O . SER A 1 290 ? 6.675 -3.672 6.879 1.00 86.50 290 SER A O 1
ATOM 2038 N N . LYS A 1 291 ? 6.597 -5.713 7.856 1.00 87.81 291 LYS A N 1
ATOM 2039 C CA . LYS A 1 291 ? 5.582 -6.340 7.008 1.00 87.81 291 LYS A CA 1
ATOM 2040 C C . LYS A 1 291 ? 4.180 -6.371 7.627 1.00 87.81 291 LYS A C 1
ATOM 2042 O O . LYS A 1 291 ? 3.294 -7.005 7.064 1.00 87.81 291 LYS A O 1
ATOM 2047 N N . GLY A 1 292 ? 3.983 -5.728 8.776 1.00 89.88 292 GLY A N 1
ATOM 2048 C CA . GLY A 1 292 ? 2.673 -5.638 9.409 1.00 89.88 292 GLY A CA 1
ATOM 2049 C C . GLY A 1 292 ? 1.675 -4.846 8.564 1.00 89.88 292 GLY A C 1
ATOM 2050 O O . GLY A 1 292 ? 2.056 -4.048 7.700 1.00 89.88 292 GLY A O 1
ATOM 2051 N N . LEU A 1 293 ? 0.393 -5.067 8.840 1.00 92.38 293 LEU A N 1
ATOM 2052 C CA . LEU A 1 293 ? -0.720 -4.363 8.222 1.00 92.38 293 LEU A CA 1
ATOM 2053 C C . LEU A 1 293 ? -0.592 -2.858 8.434 1.00 92.38 293 LEU A C 1
ATOM 2055 O O . LEU A 1 293 ? -0.122 -2.387 9.476 1.00 92.38 293 LEU A O 1
ATOM 2059 N N . GLN A 1 294 ? -1.047 -2.108 7.442 1.00 92.44 294 GLN A N 1
ATOM 2060 C CA . GLN A 1 294 ? -1.262 -0.675 7.565 1.00 92.44 294 GLN A CA 1
ATOM 2061 C C . GLN A 1 294 ? -2.701 -0.371 7.187 1.00 92.44 294 GLN A C 1
ATOM 2063 O O . GLN A 1 294 ? -3.264 -1.005 6.295 1.00 92.44 294 GLN A O 1
ATOM 2068 N N . PHE A 1 295 ? -3.293 0.591 7.877 1.00 92.88 295 PHE A N 1
ATOM 2069 C CA . PHE A 1 295 ? -4.652 1.029 7.607 1.00 92.88 295 PHE A CA 1
ATOM 2070 C C . PHE A 1 295 ? -4.628 2.441 7.067 1.00 92.88 295 PHE A C 1
ATOM 2072 O O . PHE A 1 295 ? -3.752 3.226 7.414 1.00 92.88 295 PHE A O 1
ATOM 2079 N N . GLU A 1 296 ? -5.594 2.759 6.230 1.00 92.56 296 GLU A N 1
ATOM 2080 C CA . GLU A 1 296 ? -5.824 4.121 5.781 1.00 92.56 296 GLU A CA 1
ATOM 2081 C C . GLU A 1 296 ? -7.022 4.673 6.540 1.00 92.56 296 GLU A C 1
ATOM 2083 O O . GLU A 1 296 ? -8.102 4.069 6.562 1.00 92.56 296 GLU A O 1
ATOM 2088 N N . ASP A 1 297 ? -6.791 5.785 7.220 1.00 92.75 297 ASP A N 1
ATOM 2089 C CA . ASP A 1 297 ? -7.800 6.489 7.987 1.00 92.75 297 ASP A CA 1
ATOM 2090 C C . ASP A 1 297 ? -8.801 7.218 7.071 1.00 92.75 297 ASP A C 1
ATOM 2092 O O . ASP A 1 297 ? -8.731 7.153 5.842 1.00 92.75 297 ASP A O 1
ATOM 2096 N N . TYR A 1 298 ? -9.784 7.888 7.667 1.00 93.06 298 TYR A N 1
ATOM 2097 C CA . TYR A 1 298 ? -10.819 8.590 6.909 1.00 93.06 298 TYR A CA 1
ATOM 2098 C C . TYR A 1 298 ? -10.288 9.739 6.035 1.00 93.06 298 TYR A C 1
ATOM 2100 O O . TYR A 1 298 ? -10.908 10.056 5.021 1.00 93.06 298 TYR A O 1
ATOM 2108 N N . ASP A 1 299 ? -9.173 10.358 6.428 1.00 90.06 299 ASP A N 1
ATOM 2109 C CA . ASP A 1 299 ? -8.526 11.465 5.720 1.00 90.06 299 ASP A CA 1
ATOM 2110 C C . ASP A 1 299 ? -7.294 10.971 4.922 1.00 90.06 299 ASP A C 1
ATOM 2112 O O . ASP A 1 299 ? -6.346 11.729 4.720 1.00 90.06 299 ASP A O 1
ATOM 2116 N N . GLU A 1 300 ? -7.282 9.695 4.521 1.00 88.88 300 GLU A N 1
ATOM 2117 C CA . GLU A 1 300 ? -6.259 9.058 3.676 1.00 88.88 300 GLU A CA 1
ATOM 2118 C C . GLU A 1 300 ? -4.846 8.954 4.291 1.00 88.88 300 GLU A C 1
ATOM 2120 O O . GLU A 1 300 ? -3.867 8.680 3.593 1.00 88.88 300 GLU A O 1
ATOM 2125 N N . ASN A 1 301 ? -4.700 9.113 5.612 1.00 90.06 301 ASN A N 1
ATOM 2126 C CA . ASN A 1 301 ? -3.400 8.942 6.271 1.00 90.06 301 ASN A CA 1
ATOM 2127 C C . ASN A 1 301 ? -3.183 7.500 6.726 1.00 90.06 301 ASN A C 1
ATOM 2129 O O . ASN A 1 301 ? -4.104 6.774 7.098 1.00 90.06 301 ASN A O 1
ATOM 2133 N N . THR A 1 302 ? -1.917 7.091 6.749 1.00 89.81 302 THR A N 1
ATOM 2134 C CA . THR A 1 302 ? -1.536 5.737 7.147 1.00 89.81 302 THR A CA 1
ATOM 2135 C C . THR A 1 302 ? -1.455 5.577 8.667 1.00 89.81 302 THR A C 1
ATOM 2137 O O . THR A 1 302 ? -0.604 6.176 9.324 1.00 89.81 302 THR A O 1
ATOM 2140 N N . LEU A 1 303 ? -2.254 4.661 9.205 1.00 90.81 303 LEU A N 1
ATOM 2141 C CA . LEU A 1 303 ? -2.155 4.120 10.556 1.00 90.81 303 LEU A CA 1
ATOM 2142 C C . LEU A 1 303 ? -1.265 2.873 10.553 1.00 90.81 303 LEU A C 1
ATOM 2144 O O . LEU A 1 303 ? -1.482 1.920 9.799 1.00 90.81 303 LEU A O 1
ATOM 2148 N N . LYS A 1 304 ? -0.253 2.871 11.421 1.00 90.06 304 LYS A N 1
ATOM 2149 C CA . LYS A 1 304 ? 0.738 1.789 11.546 1.00 90.06 304 LYS A CA 1
ATOM 2150 C C . LYS A 1 304 ? 0.657 1.171 12.939 1.00 90.06 304 LYS A C 1
ATOM 2152 O O . LYS A 1 304 ? -0.022 1.688 13.815 1.00 90.06 304 LYS A O 1
ATOM 2157 N N . SER A 1 305 ? 1.370 0.077 13.188 1.00 84.75 305 SER A N 1
ATOM 2158 C CA . SER A 1 305 ? 1.451 -0.480 14.546 1.00 84.75 305 SER A CA 1
ATOM 2159 C C . SER A 1 305 ? 2.402 0.287 15.472 1.00 84.75 305 SER A C 1
ATOM 2161 O O . SER A 1 305 ? 2.492 -0.002 16.661 1.00 84.75 305 SER A O 1
ATOM 2163 N N . THR A 1 306 ? 3.183 1.213 14.919 1.00 81.00 306 THR A N 1
ATOM 2164 C CA . THR A 1 306 ? 4.181 2.020 15.624 1.00 81.00 306 THR A CA 1
ATOM 2165 C C . THR A 1 306 ? 3.993 3.495 15.275 1.00 81.00 306 THR A C 1
ATOM 2167 O O . THR A 1 306 ? 3.460 3.828 14.217 1.00 81.00 306 THR A O 1
ATOM 2170 N N . GLY A 1 307 ? 4.444 4.388 16.158 1.00 73.06 307 GLY A N 1
ATOM 2171 C CA . GLY A 1 307 ? 4.282 5.835 16.002 1.00 73.06 307 GLY A CA 1
ATOM 2172 C C . GLY A 1 307 ? 3.118 6.408 16.815 1.00 73.06 307 GLY A C 1
ATOM 2173 O O . GLY A 1 307 ? 2.601 5.761 17.724 1.00 73.06 307 GLY A O 1
ATOM 2174 N N . ILE A 1 308 ? 2.756 7.656 16.506 1.00 66.56 308 ILE A N 1
ATOM 2175 C CA . ILE A 1 308 ? 1.793 8.464 17.276 1.00 66.56 308 ILE A CA 1
ATOM 2176 C C . ILE A 1 308 ? 0.349 8.016 17.005 1.00 66.56 308 ILE A C 1
ATOM 2178 O O . ILE A 1 308 ? -0.429 7.838 17.939 1.00 66.56 308 ILE A O 1
ATOM 2182 N N . ALA A 1 309 ? 0.007 7.791 15.735 1.00 70.31 309 ALA A N 1
ATOM 2183 C CA . ALA A 1 309 ? -1.286 7.265 15.315 1.00 70.31 309 ALA A CA 1
ATOM 2184 C C . ALA A 1 309 ? -1.144 5.759 15.064 1.00 70.31 309 ALA A C 1
ATOM 2186 O O . ALA A 1 309 ? -0.701 5.327 13.994 1.00 70.31 309 ALA A O 1
ATOM 2187 N N . ARG A 1 310 ? -1.438 4.971 16.105 1.00 83.12 310 ARG A N 1
ATOM 2188 C CA . ARG A 1 310 ? -1.202 3.526 16.118 1.00 83.12 310 ARG A CA 1
ATOM 2189 C C . ARG A 1 310 ? -2.466 2.724 16.367 1.00 83.12 310 ARG A C 1
ATOM 2191 O O . ARG A 1 310 ? -3.300 3.115 17.177 1.00 83.12 310 ARG A O 1
ATOM 2198 N N . TYR A 1 311 ? -2.559 1.576 15.711 1.00 91.69 311 TYR A N 1
ATOM 2199 C CA . TYR A 1 311 ? -3.504 0.537 16.103 1.00 91.69 311 TYR A CA 1
ATOM 2200 C C . TYR A 1 311 ? -2.894 -0.369 17.176 1.00 91.69 311 TYR A C 1
ATOM 2202 O O . TYR A 1 311 ? -1.670 -0.477 17.300 1.00 91.69 311 TYR A O 1
ATOM 2210 N N . SER A 1 312 ? -3.755 -1.038 17.934 1.00 92.56 312 SER A N 1
ATOM 2211 C CA . SER A 1 312 ? -3.374 -2.035 18.931 1.00 92.56 312 SER A CA 1
ATOM 2212 C C . SER A 1 312 ? -3.730 -3.431 18.439 1.00 92.56 312 SER A C 1
ATOM 2214 O O . SER A 1 312 ? -4.719 -3.626 17.738 1.00 92.56 312 SER A O 1
ATOM 2216 N N . VAL A 1 313 ? -2.910 -4.415 18.796 1.00 94.75 313 VAL A N 1
ATOM 2217 C CA . VAL A 1 313 ? -3.140 -5.816 18.436 1.00 94.75 313 VAL A CA 1
ATOM 2218 C C . VAL A 1 313 ? -3.604 -6.555 19.679 1.00 94.75 313 VAL A C 1
ATOM 2220 O O . VAL A 1 313 ? -2.868 -6.638 20.659 1.00 94.75 313 VAL A O 1
ATOM 2223 N N . ILE A 1 314 ? -4.832 -7.063 19.639 1.00 95.62 314 ILE A N 1
ATOM 2224 C CA . ILE A 1 314 ? -5.457 -7.785 20.752 1.00 95.62 314 ILE A CA 1
ATOM 2225 C C . ILE A 1 314 ? -4.994 -9.241 20.766 1.00 95.62 314 ILE A C 1
ATOM 2227 O O . ILE A 1 314 ? -4.715 -9.813 21.816 1.00 95.62 314 ILE A O 1
ATOM 2231 N N . SER A 1 315 ? -4.899 -9.846 19.583 1.00 96.50 315 SER A N 1
ATOM 2232 C CA . SER A 1 315 ? -4.432 -11.216 19.392 1.00 96.50 315 SER A CA 1
ATOM 2233 C C . SER A 1 315 ? -3.755 -11.326 18.032 1.00 96.50 315 SER A C 1
ATOM 2235 O O . SER A 1 315 ? -4.256 -10.756 17.067 1.00 96.50 315 SER A O 1
ATOM 2237 N N . ASP A 1 316 ? -2.629 -12.034 17.948 1.00 96.56 316 ASP A N 1
ATOM 2238 C CA . ASP A 1 316 ? -1.858 -12.196 16.712 1.00 96.56 316 ASP A CA 1
ATOM 2239 C C . ASP A 1 316 ? -1.512 -13.670 16.488 1.00 96.56 316 ASP A C 1
ATOM 2241 O O . ASP A 1 316 ? -0.496 -14.155 16.988 1.00 96.56 316 ASP A O 1
ATOM 2245 N N . GLY A 1 317 ? -2.373 -14.390 15.765 1.00 96.94 317 GLY A N 1
ATOM 2246 C CA . GLY A 1 317 ? -2.115 -15.759 15.307 1.00 96.94 317 GLY A CA 1
ATOM 2247 C C . GLY A 1 317 ? -1.275 -15.815 14.027 1.00 96.94 317 GLY A C 1
ATOM 2248 O O . GLY A 1 317 ? -0.672 -16.839 13.719 1.00 96.94 317 GLY A O 1
ATOM 2249 N N . CYS A 1 318 ? -1.153 -14.698 13.309 1.00 96.75 318 CYS A N 1
ATOM 2250 C CA . CYS A 1 318 ? -0.444 -14.598 12.033 1.00 96.75 318 CYS A CA 1
ATOM 2251 C C . CYS A 1 318 ? 1.058 -14.312 12.192 1.00 96.75 318 CYS A C 1
ATOM 2253 O O . CYS A 1 318 ? 1.661 -13.663 11.334 1.00 96.75 318 CYS A O 1
ATOM 2255 N N . GLN A 1 319 ? 1.674 -14.757 13.291 1.00 95.62 319 GLN A N 1
ATOM 2256 C CA . GLN A 1 319 ? 3.093 -14.502 13.566 1.00 95.62 319 GLN A CA 1
ATOM 2257 C C . GLN A 1 319 ? 4.047 -15.458 12.841 1.00 95.62 319 GLN A C 1
ATOM 2259 O O . GLN A 1 319 ? 5.245 -15.183 12.718 1.00 95.62 319 GLN A O 1
ATOM 2264 N N . HIS A 1 320 ? 3.509 -16.577 12.356 1.00 95.06 320 HIS A N 1
ATOM 2265 C CA . HIS A 1 320 ? 4.206 -17.620 11.613 1.00 95.06 320 HIS A CA 1
ATOM 2266 C C . HIS A 1 320 ? 3.464 -17.896 10.304 1.00 95.06 320 HIS A C 1
ATOM 2268 O O . HIS A 1 320 ? 2.240 -17.799 10.248 1.00 95.06 320 HIS A O 1
ATOM 2274 N N . LYS A 1 321 ? 4.192 -18.276 9.248 1.00 93.19 321 LYS A N 1
ATOM 2275 C CA . LYS A 1 321 ? 3.562 -18.720 7.999 1.00 93.19 321 LYS A CA 1
ATOM 2276 C C . LYS A 1 321 ? 3.068 -20.151 8.164 1.00 93.19 321 LYS A C 1
ATOM 2278 O O . LYS A 1 321 ? 3.871 -21.049 8.410 1.00 93.19 321 LYS A O 1
ATOM 2283 N N . THR A 1 322 ? 1.759 -20.339 8.059 1.00 93.19 322 THR A N 1
ATOM 2284 C CA . THR A 1 322 ? 1.112 -21.645 8.165 1.00 93.19 322 THR A CA 1
ATOM 2285 C C . THR A 1 322 ? 0.144 -21.853 7.000 1.00 93.19 322 THR A C 1
ATOM 2287 O O . THR A 1 322 ? -0.486 -20.913 6.509 1.00 93.19 322 THR A O 1
ATOM 2290 N N . ASN A 1 323 ? -0.016 -23.114 6.588 1.00 92.50 323 ASN A N 1
ATOM 2291 C CA . ASN A 1 323 ? -0.971 -23.518 5.547 1.00 92.50 323 ASN A CA 1
ATOM 2292 C C . ASN A 1 323 ? -2.426 -23.586 6.052 1.00 92.50 323 ASN A C 1
ATOM 2294 O O . ASN A 1 323 ? -3.322 -23.974 5.305 1.00 92.50 323 ASN A O 1
ATOM 2298 N N . LYS A 1 324 ? -2.679 -23.233 7.318 1.00 95.50 324 LYS A N 1
ATOM 2299 C CA . LYS A 1 324 ? -4.018 -23.154 7.913 1.00 95.50 324 LYS A CA 1
ATOM 2300 C C . LYS A 1 324 ? -4.394 -21.690 8.096 1.00 95.50 324 LYS A C 1
ATOM 2302 O O . LYS A 1 324 ? -3.518 -20.843 8.218 1.00 95.50 324 LYS A O 1
ATOM 2307 N N . PHE A 1 325 ? -5.692 -21.409 8.118 1.00 96.25 325 PHE A N 1
ATOM 2308 C CA . PHE A 1 325 ? -6.153 -20.069 8.445 1.00 96.25 325 PHE A CA 1
ATOM 2309 C C . PHE A 1 325 ? -5.989 -19.804 9.937 1.00 96.25 325 PHE A C 1
ATOM 2311 O O . PHE A 1 325 ? -6.578 -20.497 10.764 1.00 96.25 325 PHE A O 1
ATOM 2318 N N . GLU A 1 326 ? -5.216 -18.774 10.244 1.00 97.88 326 GLU A N 1
ATOM 2319 C CA . GLU A 1 326 ? -5.123 -18.146 11.558 1.00 97.88 326 GLU A CA 1
ATOM 2320 C C . GLU A 1 326 ? -5.734 -16.741 11.483 1.00 97.88 326 GLU A C 1
ATOM 2322 O O . GLU A 1 326 ? -6.205 -16.307 10.425 1.00 97.88 326 GLU A O 1
ATOM 2327 N N . LYS A 1 327 ? -5.760 -16.015 12.604 1.00 97.56 327 LYS A N 1
ATOM 2328 C CA . LYS A 1 327 ? -6.270 -14.641 12.620 1.00 97.56 327 LYS A CA 1
ATOM 2329 C C . LYS A 1 327 ? -5.498 -13.708 13.536 1.00 97.56 327 LYS A C 1
ATOM 2331 O O . LYS A 1 327 ? -4.986 -14.113 14.579 1.00 97.56 327 LYS A O 1
ATOM 2336 N N . THR A 1 328 ? -5.518 -12.435 13.170 1.00 97.69 328 THR A N 1
ATOM 2337 C CA . THR A 1 328 ? -5.024 -11.325 13.980 1.00 97.69 328 THR A CA 1
ATOM 2338 C C . THR A 1 328 ? -6.159 -10.335 14.189 1.00 97.69 328 THR A C 1
ATOM 2340 O O . THR A 1 328 ? -6.794 -9.887 13.235 1.00 97.69 328 THR A O 1
ATOM 2343 N N . VAL A 1 329 ? -6.438 -10.027 15.453 1.00 97.31 329 VAL A N 1
ATOM 2344 C CA . VAL A 1 329 ? -7.506 -9.120 15.876 1.00 97.31 329 VAL A CA 1
ATOM 2345 C C . VAL A 1 329 ? -6.880 -7.790 16.258 1.00 97.31 329 VAL A C 1
ATOM 2347 O O . VAL A 1 329 ? -6.012 -7.726 17.133 1.00 97.31 329 VAL A O 1
ATOM 2350 N N . ILE A 1 330 ? -7.328 -6.736 15.590 1.00 96.50 330 ILE A N 1
ATOM 2351 C CA . ILE A 1 330 ? -6.805 -5.382 15.708 1.00 96.50 330 ILE A CA 1
ATOM 2352 C C . ILE A 1 330 ? -7.903 -4.482 16.257 1.00 96.50 330 ILE A C 1
ATOM 2354 O O . ILE A 1 330 ? -9.044 -4.528 15.800 1.00 96.50 330 ILE A O 1
ATOM 2358 N N . GLU A 1 331 ? -7.532 -3.655 17.224 1.00 95.44 331 GLU A N 1
ATOM 2359 C CA . GLU A 1 331 ? -8.380 -2.627 17.811 1.00 95.44 331 GLU A CA 1
ATOM 2360 C C . GLU A 1 331 ? -7.765 -1.256 17.534 1.00 95.44 331 GLU A C 1
ATOM 2362 O O . GLU A 1 331 ? -6.586 -0.999 17.799 1.00 95.44 331 GLU A O 1
ATOM 2367 N N . ILE A 1 332 ? -8.579 -0.359 16.991 1.00 94.56 332 ILE A N 1
ATOM 2368 C CA . ILE A 1 332 ? -8.225 1.033 16.747 1.00 94.56 332 ILE A CA 1
ATOM 2369 C C . ILE A 1 332 ? -9.109 1.850 17.667 1.00 94.56 332 ILE A C 1
ATOM 2371 O O . ILE A 1 332 ? -10.313 1.906 17.457 1.00 94.56 332 ILE A O 1
ATOM 2375 N N . ASN A 1 333 ? -8.520 2.448 18.696 1.00 94.31 333 ASN A N 1
ATOM 2376 C CA . ASN A 1 333 ? -9.225 3.261 19.678 1.00 94.31 333 ASN A CA 1
ATOM 2377 C C . ASN A 1 333 ? -8.512 4.611 19.781 1.00 94.31 333 ASN A C 1
ATOM 2379 O O . ASN A 1 333 ? -7.340 4.657 20.158 1.00 94.31 333 ASN A O 1
ATOM 2383 N N . LEU A 1 334 ? -9.189 5.682 19.366 1.00 92.25 334 LEU A N 1
ATOM 2384 C CA . LEU A 1 334 ? -8.596 7.005 19.177 1.00 92.25 334 LEU A CA 1
ATOM 2385 C C . LEU A 1 334 ? -9.413 8.073 19.909 1.00 92.25 334 LEU A C 1
ATOM 2387 O O . LEU A 1 334 ? -10.636 8.119 19.784 1.00 92.25 334 LEU A O 1
ATOM 2391 N N . ASP A 1 335 ? -8.720 9.004 20.567 1.00 93.00 335 ASP A N 1
ATOM 2392 C CA . ASP A 1 335 ? -9.308 10.216 21.167 1.00 93.00 335 ASP A CA 1
ATOM 2393 C C . ASP A 1 335 ? -9.530 11.349 20.136 1.00 93.00 335 ASP A C 1
ATOM 2395 O O . ASP A 1 335 ? -9.703 12.514 20.482 1.00 93.00 335 ASP A O 1
ATOM 2399 N N . TYR A 1 336 ? -9.458 11.026 18.843 1.00 91.12 336 TYR A N 1
ATOM 2400 C CA . TYR A 1 336 ? -9.696 11.944 17.731 1.00 91.12 336 TYR A CA 1
ATOM 2401 C C . TYR A 1 336 ? -10.544 11.231 16.664 1.00 91.12 336 TYR A C 1
ATOM 2403 O O . TYR A 1 336 ? -10.018 10.552 15.777 1.00 91.12 336 TYR A O 1
ATOM 2411 N N . PRO A 1 337 ? -11.880 11.366 16.728 1.00 94.00 337 PRO A N 1
ATOM 2412 C CA . PRO A 1 337 ? -12.805 10.608 15.886 1.00 94.00 337 PRO A CA 1
ATOM 2413 C C . PRO A 1 337 ? -12.649 10.835 14.389 1.00 94.00 337 PRO A C 1
ATOM 2415 O O . PRO A 1 337 ? -13.034 9.983 13.593 1.00 94.00 337 PRO A O 1
ATOM 2418 N N . THR A 1 338 ? -12.072 11.972 14.000 1.00 93.75 338 THR A N 1
ATOM 2419 C CA . THR A 1 338 ? -11.899 12.405 12.608 1.00 93.75 338 THR A CA 1
ATOM 2420 C C . THR A 1 338 ? -11.163 11.394 11.731 1.00 93.75 338 THR A C 1
ATOM 2422 O O . THR A 1 338 ? -11.342 11.409 10.517 1.00 93.75 338 THR A O 1
ATOM 2425 N N . LYS A 1 339 ? -10.390 10.487 12.340 1.00 93.44 339 LYS A N 1
ATOM 2426 C CA . LYS A 1 339 ? -9.602 9.452 11.663 1.00 93.44 339 LYS A CA 1
ATOM 2427 C C . LYS A 1 339 ? -10.385 8.171 11.362 1.00 93.44 339 LYS A C 1
ATOM 2429 O O . LYS A 1 339 ? -9.968 7.391 10.516 1.00 93.44 339 LYS A O 1
ATOM 2434 N N . LEU A 1 340 ? -11.526 7.938 12.001 1.00 94.81 340 LEU A N 1
ATOM 2435 C CA . LEU A 1 340 ? -12.361 6.764 11.739 1.00 94.81 340 LEU A CA 1
ATOM 2436 C C . LEU A 1 340 ? -13.644 7.153 10.999 1.00 94.81 340 LEU A C 1
ATOM 2438 O O . LEU A 1 340 ? -14.159 8.248 11.206 1.00 94.81 340 LEU A O 1
ATOM 2442 N N . PRO A 1 341 ? -14.219 6.272 10.168 1.00 96.25 341 PRO A N 1
ATOM 2443 C CA . PRO A 1 341 ? -13.840 4.875 9.958 1.00 96.25 341 PRO A CA 1
ATOM 2444 C C . PRO A 1 341 ? -12.639 4.642 9.027 1.00 96.25 341 PRO A C 1
ATOM 2446 O O . PRO A 1 341 ? -12.319 5.479 8.187 1.00 96.25 341 PRO A O 1
ATOM 2449 N N . ILE A 1 342 ? -12.049 3.446 9.120 1.00 95.12 342 ILE A N 1
ATOM 2450 C CA . ILE A 1 342 ? -10.994 2.966 8.219 1.00 95.12 342 ILE A CA 1
ATOM 2451 C C . ILE A 1 342 ? -11.517 2.842 6.788 1.00 95.12 342 ILE A C 1
ATOM 2453 O O . ILE A 1 342 ? -12.560 2.230 6.541 1.00 95.12 342 ILE A O 1
ATOM 2457 N N . ARG A 1 343 ? -10.777 3.394 5.829 1.00 93.38 343 ARG A N 1
ATOM 2458 C CA . ARG A 1 343 ? -11.125 3.373 4.404 1.00 93.38 343 ARG A CA 1
ATOM 2459 C C . ARG A 1 343 ? -10.426 2.272 3.635 1.00 93.38 343 ARG A C 1
ATOM 2461 O O . ARG A 1 343 ? -10.968 1.832 2.624 1.00 93.38 343 ARG A O 1
ATOM 2468 N N . ASN A 1 344 ? -9.263 1.833 4.106 1.00 91.94 344 ASN A N 1
ATOM 2469 C CA . ASN A 1 344 ? -8.415 0.924 3.351 1.00 91.94 344 ASN A CA 1
ATOM 2470 C C . ASN A 1 344 ? -7.541 0.040 4.246 1.00 91.94 344 ASN A C 1
ATOM 2472 O O . ASN A 1 344 ? -7.179 0.438 5.357 1.00 91.94 344 ASN A O 1
ATOM 2476 N N . ILE A 1 345 ? -7.141 -1.126 3.730 1.00 92.12 345 ILE A N 1
ATOM 2477 C CA . ILE A 1 345 ? -6.149 -2.012 4.362 1.00 92.12 345 ILE A CA 1
ATOM 2478 C C . ILE A 1 345 ? -5.045 -2.336 3.371 1.00 92.12 345 ILE A C 1
ATOM 2480 O O . ILE A 1 345 ? -5.291 -2.938 2.328 1.00 92.12 345 ILE A O 1
ATOM 2484 N N . GLN A 1 346 ? -3.813 -2.019 3.748 1.00 89.38 346 GLN A N 1
ATOM 2485 C CA . GLN A 1 346 ? -2.615 -2.374 3.003 1.00 89.38 346 GLN A CA 1
ATOM 2486 C C . GLN A 1 346 ? -1.966 -3.615 3.625 1.00 89.38 346 GLN A C 1
ATOM 2488 O O . GLN A 1 346 ? -1.413 -3.573 4.730 1.00 89.38 346 GLN A O 1
ATOM 2493 N N . VAL A 1 347 ? -2.016 -4.726 2.890 1.00 89.62 347 VAL A N 1
ATOM 2494 C CA . VAL A 1 347 ? -1.366 -5.989 3.261 1.00 89.62 347 VAL A CA 1
ATOM 2495 C C . VAL A 1 347 ? 0.035 -6.019 2.666 1.00 89.62 347 VAL A C 1
ATOM 2497 O O . VAL A 1 347 ? 0.197 -6.038 1.449 1.00 89.62 347 VAL A O 1
ATOM 2500 N N . ARG A 1 348 ? 1.068 -5.992 3.517 1.00 87.44 348 ARG A N 1
ATOM 2501 C CA . ARG A 1 348 ? 2.460 -5.853 3.049 1.00 87.44 348 ARG A CA 1
ATOM 2502 C C . ARG A 1 348 ? 3.173 -7.175 2.764 1.00 87.44 348 ARG A C 1
ATOM 2504 O O . ARG A 1 348 ? 4.138 -7.172 2.004 1.00 87.44 348 ARG A O 1
ATOM 2511 N N . ASP A 1 349 ? 2.733 -8.289 3.349 1.00 88.31 349 ASP A N 1
ATOM 2512 C CA . ASP A 1 349 ? 3.293 -9.627 3.091 1.00 88.31 349 ASP A CA 1
ATOM 2513 C C . ASP A 1 349 ? 2.405 -10.460 2.156 1.00 88.31 349 ASP A C 1
ATOM 2515 O O . ASP A 1 349 ? 2.035 -11.576 2.501 1.00 88.31 349 ASP A O 1
ATOM 2519 N N . TYR A 1 350 ? 2.068 -9.936 0.975 1.00 83.31 350 TYR A N 1
ATOM 2520 C CA . TYR A 1 350 ? 1.170 -10.613 0.033 1.00 83.31 350 TYR A CA 1
ATOM 2521 C C . TYR A 1 350 ? 1.705 -10.703 -1.407 1.00 83.31 350 TYR A C 1
ATOM 2523 O O . TYR A 1 350 ? 2.532 -9.895 -1.841 1.00 83.31 350 TYR A O 1
ATOM 2531 N N . GLY A 1 351 ? 1.172 -11.695 -2.130 1.00 74.38 351 GLY A N 1
ATOM 2532 C CA . GLY A 1 351 ? 1.263 -11.922 -3.571 1.00 74.38 351 GLY A CA 1
ATOM 2533 C C . GLY A 1 351 ? 2.309 -12.955 -4.014 1.00 74.38 351 GLY A C 1
ATOM 2534 O O . GLY A 1 351 ? 2.626 -13.019 -5.196 1.00 74.38 351 GLY A O 1
ATOM 2535 N N . LYS A 1 352 ? 2.843 -13.759 -3.088 1.00 78.75 352 LYS A N 1
ATOM 2536 C CA . LYS A 1 352 ? 3.447 -15.053 -3.443 1.00 78.75 352 LYS A CA 1
ATOM 2537 C C . LYS A 1 352 ? 2.356 -16.113 -3.597 1.00 78.75 352 LYS A C 1
ATOM 2539 O O . LYS A 1 352 ? 1.270 -15.962 -3.032 1.00 78.75 352 LYS A O 1
ATOM 2544 N N . ASP A 1 353 ? 2.688 -17.205 -4.279 1.00 67.88 353 ASP A N 1
ATOM 2545 C CA . ASP A 1 353 ? 1.830 -18.387 -4.341 1.00 67.88 353 ASP A CA 1
ATOM 2546 C C . ASP A 1 353 ? 1.472 -18.888 -2.930 1.00 67.88 353 ASP A C 1
ATOM 2548 O O . ASP A 1 353 ? 2.232 -18.721 -1.972 1.00 67.88 353 ASP A O 1
ATOM 2552 N N . GLU A 1 354 ? 0.277 -19.467 -2.797 1.00 83.94 354 GLU A N 1
ATOM 2553 C CA . GLU A 1 354 ? -0.270 -20.038 -1.553 1.00 83.94 354 GLU A CA 1
ATOM 2554 C C . GLU A 1 354 ? -0.553 -19.043 -0.409 1.00 83.94 354 GLU A C 1
ATOM 2556 O O . GLU A 1 354 ? -1.008 -19.458 0.667 1.00 83.94 354 GLU A O 1
ATOM 2561 N N . GLN A 1 355 ? -0.341 -17.741 -0.619 1.00 88.62 355 GLN A N 1
ATOM 2562 C CA . GLN A 1 355 ? -0.773 -16.704 0.317 1.00 88.62 355 GLN A CA 1
ATOM 2563 C C . GLN A 1 355 ? -2.245 -16.373 0.110 1.00 88.62 355 GLN A C 1
ATOM 2565 O O . GLN A 1 355 ? -2.702 -16.158 -1.011 1.00 88.62 355 GLN A O 1
ATOM 2570 N N . ASP A 1 356 ? -2.990 -16.309 1.206 1.00 89.06 356 ASP A N 1
ATOM 2571 C CA . ASP A 1 356 ? -4.421 -16.039 1.166 1.00 89.06 356 ASP A CA 1
ATOM 2572 C C . ASP A 1 356 ? -4.844 -15.287 2.421 1.00 89.06 356 ASP A C 1
ATOM 2574 O O . ASP A 1 356 ? -4.247 -15.444 3.493 1.00 89.06 356 ASP A O 1
ATOM 2578 N N . PHE A 1 357 ? -5.850 -14.439 2.275 1.00 92.75 357 PHE A N 1
ATOM 2579 C CA . PHE A 1 357 ? -6.380 -13.664 3.376 1.00 92.75 357 PHE A CA 1
ATOM 2580 C C . PHE A 1 357 ? -7.793 -13.181 3.084 1.00 92.75 357 PHE A C 1
ATOM 2582 O O . PHE A 1 357 ? -8.191 -12.968 1.941 1.00 92.75 357 PHE A O 1
ATOM 2589 N N . PHE A 1 358 ? -8.530 -12.928 4.154 1.00 91.56 358 PHE A N 1
ATOM 2590 C CA . PHE A 1 358 ? -9.765 -12.162 4.096 1.00 91.56 358 PHE A CA 1
ATOM 2591 C C . PHE A 1 358 ? -9.886 -11.308 5.350 1.00 91.56 358 PHE A C 1
ATOM 2593 O O . PHE A 1 358 ? -9.181 -11.513 6.342 1.00 91.56 358 PHE A O 1
ATOM 2600 N N . VAL A 1 359 ? -10.755 -10.305 5.289 1.00 93.56 359 VAL A N 1
ATOM 2601 C CA . VAL A 1 359 ? -10.884 -9.313 6.352 1.00 93.56 359 VAL A CA 1
ATOM 2602 C C . VAL A 1 359 ? -12.337 -9.196 6.765 1.00 93.56 359 VAL A C 1
ATOM 2604 O O . VAL A 1 359 ? -13.215 -8.992 5.929 1.00 93.56 359 VAL A O 1
ATOM 2607 N N . GLU A 1 360 ? -12.568 -9.270 8.068 1.00 94.12 360 GLU A N 1
ATOM 2608 C CA . GLU A 1 360 ? -13.829 -8.898 8.688 1.00 94.12 360 GLU A CA 1
ATOM 2609 C C . GLU A 1 360 ? -13.678 -7.494 9.277 1.00 94.12 360 GLU A C 1
ATOM 2611 O O . GLU A 1 360 ? -12.894 -7.257 10.203 1.00 94.12 360 GLU A O 1
ATOM 2616 N N . LEU A 1 361 ? -14.415 -6.543 8.708 1.00 94.38 361 LEU A N 1
ATOM 2617 C CA . LEU A 1 361 ? -14.425 -5.165 9.174 1.00 94.38 361 LEU A CA 1
ATOM 2618 C C . LEU A 1 361 ? -15.503 -4.991 10.244 1.00 94.38 361 LEU A C 1
ATOM 2620 O O . LEU A 1 361 ? -16.693 -5.156 9.973 1.00 94.38 361 LEU A O 1
ATOM 2624 N N . GLY A 1 362 ? -15.089 -4.630 11.454 1.00 94.25 362 GLY A N 1
ATOM 2625 C CA . GLY A 1 362 ? -16.002 -4.266 12.526 1.00 94.25 362 GLY A CA 1
ATOM 2626 C C . GLY A 1 362 ? -16.674 -2.919 12.268 1.00 94.25 362 GLY A C 1
ATOM 2627 O O . GLY A 1 362 ? -16.176 -2.064 11.529 1.00 94.25 362 GLY A O 1
ATOM 2628 N N . GLN A 1 363 ? -17.817 -2.716 12.918 1.00 96.00 363 GLN A N 1
ATOM 2629 C CA . GLN A 1 363 ? -18.482 -1.418 12.939 1.00 96.00 363 GLN A CA 1
ATOM 2630 C C . GLN A 1 363 ? -17.578 -0.343 13.559 1.00 96.00 363 GLN A C 1
ATOM 2632 O O . GLN A 1 363 ? -16.810 -0.621 14.481 1.00 96.00 363 GLN A O 1
ATOM 2637 N N . VAL A 1 364 ? -17.695 0.885 13.057 1.00 97.06 364 VAL A N 1
ATOM 2638 C CA . VAL A 1 364 ? -17.131 2.061 13.721 1.00 97.06 364 VAL A CA 1
ATOM 2639 C C . VAL A 1 364 ? -18.109 2.545 14.789 1.00 97.06 364 VAL A C 1
ATOM 2641 O O . VAL A 1 364 ? -19.303 2.694 14.525 1.00 97.06 364 VAL A O 1
ATOM 2644 N N . CYS A 1 365 ? -17.601 2.787 15.990 1.00 97.69 365 CYS A N 1
ATOM 2645 C CA . CYS A 1 365 ? -18.341 3.329 17.119 1.00 97.69 365 CYS A CA 1
ATOM 2646 C C . CYS A 1 365 ? -17.791 4.718 17.447 1.00 97.69 365 CYS A C 1
ATOM 2648 O O . CYS A 1 365 ? -16.580 4.889 17.548 1.00 97.69 365 CYS A O 1
ATOM 2650 N N . PHE A 1 366 ? -18.676 5.694 17.630 1.00 97.56 366 PHE A N 1
ATOM 2651 C CA . PHE A 1 366 ? -18.347 7.038 18.104 1.00 97.56 366 PHE A CA 1
ATOM 2652 C C . PHE A 1 366 ? -18.906 7.189 19.522 1.00 97.56 366 PHE A C 1
ATOM 2654 O O . PHE A 1 366 ? -20.028 6.741 19.766 1.00 97.56 366 PHE A O 1
ATOM 2661 N N . SER A 1 367 ? -18.129 7.751 20.452 1.00 95.31 367 SER A N 1
ATOM 2662 C CA . SER A 1 367 ? -18.495 7.852 21.877 1.00 95.31 367 SER A CA 1
ATOM 2663 C C . SER A 1 367 ? -18.003 9.121 22.551 1.00 95.31 367 SER A C 1
ATOM 2665 O O . SER A 1 367 ? -16.888 9.583 22.204 1.00 95.31 367 SER A O 1
#

Foldseek 3Di:
DDDDDDDDDDDDDDDDDDDDDDDDDDDDDDDDDDDDDDDDDDDDDDDDDDDDDDDDDDDDDDDDDDDDDDDDDDDDDDDDDDDDDDDDDDDDDDDDDDDDDDDDDDDDDDDDDDDDDDDDDDDDDDDDDDDDDDDDDDDDDDDDDDDDDDDDDDDDDDDDDDDDDDDDDPVVVVVVVVVVVVVVCQVQPCQALVGRALALLSNLVRCVVDAFAWGWHDVPDDDSNPTAIFGRHSVVSDTHRDDDWDFDDDPDDPVVLVVLLVVFQKKKWKKKKKWAQAFAAAQPVVRDRPQHKWFQFPVRDIEGCDDDQHKDWPDGPRNDHHLDIDMTMIMRMDSRSRRDDTGIMDGRGDDDPSIDMDMDIGDMDGD

Secondary structure (DSSP, 8-state):
-PPPPPPPPPPPPPPPPPPPPPPPPPPPPPPPPPPPPPPPPPPPPP-PPPPPPPPPPPPPPPPPPPPPPPPPPPP-------------------------------PPPPPPPPPPP---------------------PPPPPPPPPPPPPPPPPPPPPPPPPPPPPPPHHHHHHHHHHHHHHHHHHS--SBTTB-BS-HHHHHHH-TT--SEEEEE-SS-S-GGGPEEEEEETTTTEEEPPPPPEE---SS-HHHHHHHHHH-S-EEEEEEEEEES--SS--TTT---TTS-EEE-TTSPEEBSSSSSB-EEEEE-TTS--SS-EEEEEEEEES-GGG-S--EEE-SS--STT-EEEEEEEEEEE-

Sequence (367 aa):
GNVGPLGPAGRQGERGLPGIPGVQGERGPKGPLGPHGDPGDPGQAGRDGNQGPQGLSGPPGTPGIPGEAGQVGNPGPDGEIGISGRPGEQGPSGESGAVGRPGTVGLPGPQGAPGSAGPSGIRGEKGDIGPTGPAGLAGARGAPGPRGPPGEEGRMGITGAAGPAGPPSPTVIETLSQLKKTFKELKNPTGTPESPAKTCKDLAEHYPDYQDDFYFIDPNGGTVIDAARVYCKISTKETCVVPSPIKFSYKADGRQIKMLQVLHQKASQNVTFHCRNTFAHKNAQTGSTSKGLQFEDYDENTLKSTGIARYSVISDGCQHKTNKFEKTVIEINLDYPTKLPIRNIQVRDYGKDEQDFFVELGQVCFS

pLDDT: mean 71.45, std 22.91, range [30.77, 97.94]

Radius of gyration: 50.15 Å; chains: 1; bounding box: 95×117×146 Å

InterPro domains:
  IPR000885 Fibrillar collagen, C-terminal [PF01410] (171-248)
  IPR000885 Fibrillar collagen, C-terminal [PF01410] (254-366)
  IPR000885 Fibrillar collagen, C-terminal [PS51461] (170-367)
  IPR000885 Fibrillar collagen, C-terminal [SM00038] (169-367)
  IPR008160 Collagen triple helix repeat [PF01391] (4-60)
  IPR050149 Collagen superfamily [PTHR24023] (4-171)